Protein AF-A0A2M7G125-F1 (afdb_monomer_lite)

Secondary structure (DSSP, 8-state):
---HHHHHHHHHHHHHHHTPPP--HHHHHHHHHHTTTS-HHHHHHHHHHHHHHHHHH-SS---HHHHHHHHHHHHHHHHHHHHHHHHHHHHH-SSSSSSPPPS-HHHHHHHHHTTHHHHHHH--TTTHHHHHHHHHHHHHHHHHHHHHHHHHHHHTS-----TT--S-----PPTT----HHHHTTS---PPPPTT--HHHHHHHHHHSS----HHHHHHTT--

Organism: NCBI:txid2014261

Radius of gyration: 26.13 Å; chains: 1; bounding box: 59×39×73 Å

Structure (mmCIF, N/CA/C/O backbone):
data_AF-A0A2M7G125-F1
#
_entry.id   AF-A0A2M7G125-F1
#
loop_
_atom_site.group_PDB
_atom_site.id
_atom_site.type_symbol
_atom_site.label_atom_id
_atom_site.label_alt_id
_atom_site.label_comp_id
_atom_site.label_asym_id
_atom_site.label_entity_id
_atom_site.label_seq_id
_atom_site.pdbx_PDB_ins_code
_atom_site.Cartn_x
_atom_site.Cartn_y
_atom_site.Cartn_z
_atom_site.occupancy
_atom_site.B_iso_or_equiv
_atom_site.auth_seq_id
_atom_site.auth_comp_id
_atom_site.auth_asym_id
_atom_site.auth_atom_id
_atom_site.pdbx_PDB_model_num
ATOM 1 N N . MET A 1 1 ? 0.393 10.145 -8.482 1.00 80.75 1 MET A N 1
ATOM 2 C CA . MET A 1 1 ? 0.973 9.472 -9.656 1.00 80.75 1 MET A CA 1
ATOM 3 C C . MET A 1 1 ? 2.389 9.963 -9.787 1.00 80.75 1 MET A C 1
ATOM 5 O O . MET A 1 1 ? 2.584 11.166 -9.654 1.00 80.75 1 MET A O 1
ATOM 9 N N . ALA A 1 2 ? 3.331 9.055 -10.003 1.00 85.88 2 ALA A N 1
ATOM 10 C CA . ALA A 1 2 ? 4.719 9.408 -10.160 1.00 85.88 2 ALA A CA 1
ATOM 11 C C . ALA A 1 2 ? 4.911 10.103 -11.510 1.00 85.88 2 ALA A C 1
ATOM 13 O O . ALA A 1 2 ? 4.448 9.618 -12.544 1.00 85.88 2 ALA A O 1
ATOM 14 N N . SER A 1 3 ? 5.550 11.264 -11.503 1.00 91.75 3 SER A N 1
ATOM 15 C CA . SER A 1 3 ? 5.895 11.967 -12.730 1.00 91.75 3 SER A CA 1
ATOM 16 C C . SER A 1 3 ? 6.995 11.217 -13.484 1.00 91.75 3 SER A C 1
ATOM 18 O O . SER A 1 3 ? 7.847 10.552 -12.885 1.00 91.75 3 SER A O 1
ATOM 20 N N . ILE A 1 4 ? 7.015 11.368 -14.813 1.00 91.25 4 ILE A N 1
ATOM 21 C CA . ILE A 1 4 ? 8.111 10.852 -15.650 1.00 91.25 4 ILE A CA 1
ATOM 22 C C . ILE A 1 4 ? 9.451 11.386 -15.131 1.00 91.25 4 ILE A C 1
ATOM 24 O O . ILE A 1 4 ? 10.412 10.634 -15.043 1.00 91.25 4 ILE A O 1
ATOM 28 N N . GLU A 1 5 ? 9.499 12.649 -14.698 1.00 93.62 5 GLU A N 1
ATOM 29 C CA . GLU A 1 5 ? 10.692 13.251 -14.102 1.00 93.62 5 GLU A CA 1
ATOM 30 C C . GLU A 1 5 ? 11.168 12.496 -12.849 1.00 93.62 5 GLU A C 1
ATOM 32 O O . GLU A 1 5 ? 12.359 12.203 -12.721 1.00 93.62 5 GLU A O 1
ATOM 37 N N . THR A 1 6 ? 10.262 12.137 -11.934 1.00 93.12 6 THR A N 1
ATOM 38 C CA . THR A 1 6 ? 10.607 11.352 -10.739 1.00 93.12 6 THR A CA 1
ATOM 39 C C . THR A 1 6 ? 11.114 9.963 -11.102 1.00 93.12 6 THR A C 1
ATOM 41 O O . THR A 1 6 ? 12.103 9.506 -10.526 1.00 93.12 6 THR A O 1
ATOM 44 N N . ILE A 1 7 ? 10.470 9.294 -12.060 1.00 93.75 7 ILE A N 1
ATOM 45 C CA . ILE A 1 7 ? 10.864 7.952 -12.504 1.00 93.75 7 ILE A CA 1
ATOM 46 C C . ILE A 1 7 ? 12.237 7.997 -13.183 1.00 93.75 7 ILE A C 1
ATOM 48 O O . ILE A 1 7 ? 13.089 7.167 -12.870 1.00 93.75 7 ILE A O 1
ATOM 52 N N . THR A 1 8 ? 12.499 8.997 -14.030 1.00 95.00 8 THR A N 1
ATOM 53 C CA . THR A 1 8 ? 13.817 9.220 -14.639 1.00 95.00 8 THR A CA 1
ATOM 54 C C . THR A 1 8 ? 14.884 9.411 -13.565 1.00 95.00 8 THR A C 1
ATOM 56 O O . THR A 1 8 ? 15.863 8.668 -13.543 1.00 95.00 8 THR A O 1
ATOM 59 N N . LYS A 1 9 ? 14.664 10.316 -12.600 1.00 94.94 9 LYS A N 1
ATOM 60 C CA . LYS A 1 9 ? 15.608 10.552 -11.489 1.00 94.94 9 LYS A CA 1
ATOM 61 C C . LYS A 1 9 ? 15.854 9.299 -10.650 1.00 94.94 9 LYS A C 1
ATOM 63 O O . LYS A 1 9 ? 16.970 9.068 -10.185 1.00 94.94 9 LYS A O 1
ATOM 68 N N . MET A 1 10 ? 14.824 8.489 -10.413 1.00 95.50 10 MET A N 1
ATOM 69 C CA . MET A 1 10 ? 14.974 7.204 -9.733 1.00 95.50 10 MET A CA 1
ATOM 70 C C . MET A 1 10 ? 15.853 6.250 -10.546 1.00 95.50 10 MET A C 1
ATOM 72 O O . MET A 1 10 ? 16.779 5.667 -9.986 1.00 95.50 10 MET A O 1
ATOM 76 N N . LEU A 1 11 ? 15.585 6.090 -11.844 1.00 94.38 11 LEU A N 1
ATOM 77 C CA . LEU A 1 11 ? 16.354 5.199 -12.713 1.00 94.38 11 LEU A CA 1
ATOM 78 C C . LEU A 1 11 ? 17.813 5.640 -12.838 1.00 94.38 11 LEU A C 1
ATOM 80 O O . LEU A 1 11 ? 18.698 4.790 -12.818 1.00 94.38 11 LEU A O 1
ATOM 84 N N . GLU A 1 12 ? 18.084 6.944 -12.877 1.00 93.94 12 GLU A N 1
ATOM 85 C CA . GLU A 1 12 ? 19.446 7.493 -12.836 1.00 93.94 12 GLU A CA 1
ATOM 86 C C . GLU A 1 12 ? 20.157 7.095 -11.542 1.00 93.94 12 GLU A C 1
ATOM 88 O O . GLU A 1 12 ? 21.278 6.581 -11.562 1.00 93.94 12 GLU A O 1
ATOM 93 N N . ARG A 1 13 ? 19.476 7.246 -10.400 1.00 92.38 13 ARG A N 1
ATOM 94 C CA . ARG A 1 13 ? 20.017 6.837 -9.099 1.00 92.38 13 ARG A CA 1
ATOM 95 C C . ARG A 1 13 ? 20.247 5.332 -9.016 1.00 92.38 13 ARG A C 1
ATOM 97 O O . ARG A 1 13 ? 21.263 4.913 -8.472 1.00 92.38 13 ARG A O 1
ATOM 104 N N . PHE A 1 14 ? 19.341 4.518 -9.554 1.00 92.50 14 PHE A N 1
ATOM 105 C CA . PHE A 1 14 ? 19.503 3.064 -9.609 1.00 92.50 14 PHE A CA 1
ATOM 106 C C . PHE A 1 14 ? 20.623 2.641 -10.557 1.00 92.50 14 PHE A C 1
ATOM 108 O O . PHE A 1 14 ? 21.363 1.712 -10.237 1.00 92.50 14 PHE A O 1
ATOM 115 N N . SER A 1 15 ? 20.791 3.338 -11.681 1.00 90.94 15 SER A N 1
ATOM 116 C CA . SER A 1 15 ? 21.897 3.118 -12.609 1.00 90.94 15 SER A CA 1
ATOM 117 C C . SER A 1 15 ? 23.242 3.299 -11.921 1.00 90.94 15 SER A C 1
ATOM 119 O O . SER A 1 15 ? 24.064 2.381 -11.944 1.00 90.94 15 SER A O 1
ATOM 121 N N . ILE A 1 16 ? 23.401 4.400 -11.183 1.00 89.44 16 ILE A N 1
ATOM 122 C CA . ILE A 1 16 ? 24.606 4.681 -10.398 1.00 89.44 16 ILE A CA 1
ATOM 123 C C . ILE A 1 16 ? 24.776 3.670 -9.252 1.00 89.44 16 ILE A C 1
ATOM 125 O O . ILE A 1 16 ? 25.849 3.093 -9.093 1.00 89.44 16 ILE A O 1
ATOM 129 N N . ALA A 1 17 ? 23.732 3.437 -8.451 1.00 87.62 17 ALA A N 1
ATOM 130 C CA . ALA A 1 17 ? 23.831 2.633 -7.229 1.00 87.62 17 ALA A CA 1
ATOM 131 C C . ALA A 1 17 ? 23.990 1.125 -7.487 1.00 87.62 17 ALA A C 1
ATOM 133 O O . ALA A 1 17 ? 24.619 0.429 -6.691 1.00 87.62 17 ALA A O 1
ATOM 134 N N . PHE A 1 18 ? 23.424 0.608 -8.580 1.00 87.50 18 PHE A N 1
ATOM 135 C CA . PHE A 1 18 ? 23.347 -0.833 -8.858 1.00 87.50 18 PHE A CA 1
ATOM 136 C C . PHE A 1 18 ? 24.016 -1.243 -10.171 1.00 87.50 18 PHE A C 1
ATOM 138 O O . PHE A 1 18 ? 23.816 -2.372 -10.635 1.00 87.50 18 PHE A O 1
ATOM 145 N N . ASN A 1 19 ? 24.792 -0.339 -10.777 1.00 86.62 19 ASN A N 1
ATOM 146 C CA . ASN A 1 19 ? 25.471 -0.553 -12.054 1.00 86.62 19 ASN A CA 1
ATOM 147 C C . ASN A 1 19 ? 24.496 -1.105 -13.119 1.00 86.62 19 ASN A C 1
ATOM 149 O O . ASN A 1 19 ? 24.695 -2.179 -13.712 1.00 86.62 19 ASN A O 1
ATOM 153 N N . MET A 1 20 ? 23.340 -0.443 -13.259 1.00 84.44 20 MET A N 1
ATOM 154 C CA . MET A 1 20 ? 22.347 -0.804 -14.275 1.00 84.44 20 MET A CA 1
ATOM 155 C C . MET A 1 20 ? 22.801 -0.309 -15.654 1.00 84.44 20 MET A C 1
ATOM 157 O O . MET A 1 20 ? 23.567 0.646 -15.732 1.00 84.44 20 MET A O 1
ATOM 161 N N . PRO A 1 21 ? 22.378 -0.975 -16.746 1.00 81.88 21 PRO A N 1
ATOM 162 C CA . PRO A 1 21 ? 22.624 -0.453 -18.086 1.00 81.88 21 PRO A CA 1
ATOM 163 C C . PRO A 1 21 ? 22.028 0.950 -18.258 1.00 81.88 21 PRO A C 1
ATOM 165 O O . PRO A 1 21 ? 21.166 1.372 -17.484 1.00 81.88 21 PRO A O 1
ATOM 168 N N . GLU A 1 22 ? 22.491 1.643 -19.297 1.00 84.88 22 GLU A N 1
ATOM 169 C CA . GLU A 1 22 ? 21.974 2.951 -19.692 1.00 84.88 22 GLU A CA 1
ATOM 170 C C . GLU A 1 22 ? 20.444 2.935 -19.809 1.00 84.88 22 GLU A C 1
ATOM 172 O O . GLU A 1 22 ? 19.837 1.945 -20.235 1.00 84.88 22 GLU A O 1
ATOM 177 N N . ILE A 1 23 ? 19.820 4.030 -19.376 1.00 88.88 23 ILE A N 1
ATOM 178 C CA . ILE A 1 23 ? 18.366 4.156 -19.341 1.00 88.88 23 ILE A CA 1
ATOM 179 C C . ILE A 1 23 ? 17.880 4.304 -20.778 1.00 88.88 23 ILE A C 1
ATOM 181 O O . ILE A 1 23 ? 18.028 5.355 -21.394 1.00 88.88 23 ILE A O 1
ATOM 185 N N . THR A 1 24 ? 17.297 3.237 -21.313 1.00 91.38 24 THR A N 1
ATOM 186 C CA . THR A 1 24 ? 16.635 3.280 -22.615 1.00 91.38 24 THR A CA 1
ATOM 187 C C . THR A 1 24 ? 15.234 3.868 -22.478 1.00 91.38 24 THR A C 1
ATOM 189 O O . THR A 1 24 ? 14.593 3.745 -21.431 1.00 91.38 24 THR A O 1
ATOM 192 N N . GLU A 1 25 ? 14.721 4.453 -23.560 1.00 90.12 25 GLU A N 1
ATOM 193 C CA . GLU A 1 25 ? 13.338 4.943 -23.629 1.00 90.12 25 GLU A CA 1
ATOM 194 C C . GLU A 1 25 ? 12.333 3.832 -23.279 1.00 90.12 25 GLU A C 1
ATOM 196 O O . GLU A 1 25 ? 11.477 4.016 -22.420 1.00 90.12 25 GLU A O 1
ATOM 201 N N . ALA A 1 26 ? 12.536 2.624 -23.814 1.00 89.19 26 ALA A N 1
ATOM 202 C CA . ALA A 1 26 ? 11.708 1.459 -23.502 1.00 89.19 26 ALA A CA 1
ATOM 203 C C . ALA A 1 26 ? 11.732 1.075 -22.009 1.00 89.19 26 ALA A C 1
ATOM 205 O O . ALA A 1 26 ? 10.717 0.642 -21.456 1.00 89.19 26 ALA A O 1
ATOM 206 N N . ALA A 1 27 ? 12.878 1.222 -21.331 1.00 88.19 27 ALA A N 1
ATOM 207 C CA . ALA A 1 27 ? 12.956 0.994 -19.892 1.00 88.19 27 ALA A CA 1
ATOM 208 C C . ALA A 1 27 ? 12.164 2.066 -19.135 1.00 88.19 27 ALA A C 1
ATOM 210 O O . ALA A 1 27 ? 11.360 1.723 -18.272 1.00 88.19 27 ALA A O 1
ATOM 211 N N . LEU A 1 28 ? 12.335 3.341 -19.486 1.00 92.44 28 LEU A N 1
ATOM 212 C CA . LEU A 1 28 ? 11.596 4.438 -18.866 1.00 92.44 28 LEU A CA 1
ATOM 213 C C . LEU A 1 28 ? 10.078 4.257 -19.018 1.00 92.44 28 LEU A C 1
ATOM 215 O O . LEU A 1 28 ? 9.361 4.344 -18.024 1.00 92.44 28 LEU A O 1
ATOM 219 N N . GLU A 1 29 ? 9.599 3.926 -20.219 1.00 90.81 29 GLU A N 1
ATOM 220 C CA . GLU A 1 29 ? 8.184 3.639 -20.483 1.00 90.81 29 GLU A CA 1
ATOM 221 C C . GLU A 1 29 ? 7.670 2.457 -19.657 1.00 90.81 29 GLU A C 1
ATOM 223 O O . GLU A 1 29 ? 6.606 2.542 -19.045 1.00 90.81 29 GLU A O 1
ATOM 228 N N . THR A 1 30 ? 8.446 1.371 -19.577 1.00 92.19 30 THR A N 1
ATOM 229 C CA . THR A 1 30 ? 8.076 0.188 -18.787 1.00 92.19 30 THR A CA 1
ATOM 230 C C . THR A 1 30 ? 7.929 0.534 -17.307 1.00 92.19 30 THR A C 1
ATOM 232 O O . THR A 1 30 ? 6.969 0.112 -16.664 1.00 92.19 30 THR A O 1
ATOM 235 N N . TRP A 1 31 ? 8.865 1.306 -16.750 1.00 94.12 31 TRP A N 1
ATOM 236 C CA . TRP A 1 31 ? 8.810 1.734 -15.352 1.00 94.12 31 TRP A CA 1
ATOM 237 C C . TRP A 1 31 ? 7.691 2.746 -15.103 1.00 94.12 31 TRP A C 1
ATOM 239 O O . TRP A 1 31 ? 7.028 2.660 -14.073 1.00 94.12 31 TRP A O 1
ATOM 249 N N . ALA A 1 32 ? 7.439 3.658 -16.043 1.00 92.12 32 ALA A N 1
ATOM 250 C CA . ALA A 1 32 ? 6.347 4.617 -15.942 1.00 92.12 32 ALA A CA 1
ATOM 251 C C . ALA A 1 32 ? 4.977 3.940 -15.975 1.00 92.12 32 ALA A C 1
ATOM 253 O O . ALA A 1 32 ? 4.136 4.240 -15.134 1.00 92.12 32 ALA A O 1
ATOM 254 N N . LEU A 1 33 ? 4.782 2.974 -16.874 1.00 90.12 33 LEU A N 1
ATOM 255 C CA . LEU A 1 33 ? 3.564 2.172 -16.924 1.00 90.12 33 LEU A CA 1
ATOM 256 C C . LEU A 1 33 ? 3.405 1.329 -15.653 1.00 90.12 33 LEU A C 1
ATOM 258 O O . LEU A 1 33 ? 2.319 1.224 -15.096 1.00 90.12 33 LEU A O 1
ATOM 262 N N . ALA A 1 34 ? 4.496 0.730 -15.173 1.00 90.56 34 ALA A N 1
ATOM 263 C CA . ALA A 1 34 ? 4.457 -0.151 -14.016 1.00 90.56 34 ALA A CA 1
ATOM 264 C C . ALA A 1 34 ? 4.282 0.577 -12.676 1.00 90.56 34 ALA A C 1
ATOM 266 O O . ALA A 1 34 ? 4.039 -0.113 -11.688 1.00 90.56 34 ALA A O 1
ATOM 267 N N . LEU A 1 35 ? 4.412 1.905 -12.611 1.00 93.12 35 LEU A N 1
ATOM 268 C CA . LEU A 1 35 ? 4.303 2.710 -11.383 1.00 93.12 35 LEU A CA 1
ATOM 269 C C . LEU A 1 35 ? 3.296 3.871 -11.521 1.00 93.12 35 LEU A C 1
ATOM 271 O O . LEU A 1 35 ? 3.331 4.817 -10.732 1.00 93.12 35 LEU A O 1
ATOM 275 N N . ASP A 1 36 ? 2.412 3.817 -12.518 1.00 89.88 36 ASP A N 1
ATOM 276 C CA . ASP A 1 36 ? 1.457 4.881 -12.869 1.00 89.88 36 ASP A CA 1
ATOM 277 C C . ASP A 1 36 ? 0.450 5.227 -11.745 1.00 89.88 36 ASP A C 1
ATOM 279 O O . ASP A 1 36 ? -0.110 6.327 -11.664 1.00 89.88 36 ASP A O 1
ATOM 283 N N . ASP A 1 37 ? 0.230 4.291 -10.834 1.00 83.56 37 ASP A N 1
ATOM 284 C CA . ASP A 1 37 ? -0.662 4.377 -9.685 1.00 83.56 37 ASP A CA 1
ATOM 285 C C . ASP A 1 37 ? 0.062 4.764 -8.388 1.00 83.56 37 ASP A C 1
ATOM 287 O O . ASP A 1 37 ? -0.584 5.102 -7.393 1.00 83.56 37 ASP A O 1
ATOM 291 N N . ILE A 1 38 ? 1.395 4.781 -8.387 1.00 86.38 38 ILE A N 1
ATOM 292 C CA . ILE A 1 38 ? 2.205 5.098 -7.207 1.00 86.38 38 ILE A CA 1
ATOM 293 C C . ILE A 1 38 ? 2.423 6.614 -7.118 1.00 86.38 38 ILE A C 1
ATOM 295 O O . ILE A 1 38 ? 2.419 7.316 -8.126 1.00 86.38 38 ILE A O 1
ATOM 299 N N . SER A 1 39 ? 2.539 7.179 -5.912 1.00 86.31 39 SER A N 1
ATOM 300 C CA . SER A 1 39 ? 2.836 8.609 -5.733 1.00 86.31 39 SER A CA 1
ATOM 301 C C . SER A 1 39 ? 4.331 8.910 -5.888 1.00 86.31 39 SER A C 1
ATOM 303 O O . SER A 1 39 ? 5.170 8.033 -5.674 1.00 86.31 39 SER A O 1
ATOM 305 N N . ASP A 1 40 ? 4.670 10.156 -6.234 1.00 87.12 40 ASP A N 1
ATOM 306 C CA . ASP A 1 40 ? 6.064 10.604 -6.337 1.00 87.12 40 ASP A CA 1
ATOM 307 C C . ASP A 1 40 ? 6.823 10.386 -5.022 1.00 87.12 40 ASP A C 1
ATOM 309 O O . ASP A 1 40 ? 7.949 9.890 -5.014 1.00 87.12 40 ASP A O 1
ATOM 313 N N . GLU A 1 41 ? 6.180 10.697 -3.898 1.00 83.25 41 GLU A N 1
ATOM 314 C CA . GLU A 1 41 ? 6.746 10.565 -2.556 1.00 83.25 41 GLU A CA 1
ATOM 315 C C . GLU A 1 41 ? 7.064 9.104 -2.233 1.00 83.25 41 GLU A C 1
ATOM 317 O O . GLU A 1 41 ? 8.128 8.805 -1.693 1.00 83.25 41 GLU A O 1
ATOM 322 N N . MET A 1 42 ? 6.171 8.180 -2.604 1.00 86.88 42 MET A N 1
ATOM 323 C CA . MET A 1 42 ? 6.370 6.749 -2.385 1.00 86.88 42 MET A CA 1
ATOM 324 C C . MET A 1 42 ? 7.509 6.205 -3.251 1.00 86.88 42 MET A C 1
ATOM 326 O O . MET A 1 42 ? 8.362 5.473 -2.749 1.00 86.88 42 MET A O 1
ATOM 330 N N . VAL A 1 43 ? 7.574 6.598 -4.528 1.00 90.25 43 VAL A N 1
ATOM 331 C CA . VAL A 1 43 ? 8.687 6.219 -5.412 1.00 90.25 43 VAL A CA 1
ATOM 332 C C . VAL A 1 43 ? 10.013 6.741 -4.856 1.00 90.25 43 VAL A C 1
ATOM 334 O O . VAL A 1 43 ? 10.986 5.990 -4.774 1.00 90.25 43 VAL A O 1
ATOM 337 N N . GLN A 1 44 ? 10.063 7.996 -4.404 1.00 87.56 44 GLN A N 1
ATOM 338 C CA . GLN A 1 44 ? 11.262 8.573 -3.793 1.00 87.56 44 GLN A CA 1
ATOM 339 C C . GLN A 1 44 ? 11.656 7.854 -2.495 1.00 87.56 44 GLN A C 1
ATOM 341 O O . GLN A 1 44 ? 12.834 7.538 -2.310 1.00 87.56 44 GLN A O 1
ATOM 346 N N . ALA A 1 45 ? 10.693 7.552 -1.620 1.00 83.44 45 ALA A N 1
ATOM 347 C CA . ALA A 1 45 ? 10.930 6.821 -0.378 1.00 83.44 45 ALA A CA 1
ATOM 348 C C . ALA A 1 45 ? 11.480 5.410 -0.645 1.00 83.44 45 ALA A C 1
ATOM 350 O O . ALA A 1 45 ? 12.506 5.036 -0.072 1.00 83.44 45 ALA A O 1
ATOM 351 N N . ALA A 1 46 ? 10.863 4.669 -1.571 1.00 88.50 46 ALA A N 1
ATOM 352 C CA . ALA A 1 46 ? 11.321 3.347 -1.993 1.00 88.50 46 ALA A CA 1
ATOM 353 C C . ALA A 1 46 ? 12.735 3.406 -2.593 1.00 88.50 46 ALA A C 1
ATOM 355 O O . ALA A 1 46 ? 13.598 2.602 -2.247 1.00 88.50 46 ALA A O 1
ATOM 356 N N . THR A 1 47 ? 13.006 4.413 -3.429 1.00 90.88 47 THR A N 1
ATOM 357 C CA . THR A 1 47 ? 14.329 4.641 -4.033 1.00 90.88 47 THR A CA 1
ATOM 358 C C . THR A 1 47 ? 15.404 4.814 -2.962 1.00 90.88 47 THR A C 1
ATOM 360 O O . THR A 1 47 ? 16.445 4.158 -3.008 1.00 90.88 47 THR A O 1
ATOM 363 N N . VAL A 1 48 ? 15.156 5.682 -1.974 1.00 87.75 48 VAL A N 1
ATOM 364 C CA . VAL A 1 48 ? 16.093 5.931 -0.868 1.00 87.75 48 VAL A CA 1
ATOM 365 C C . VAL A 1 48 ? 16.281 4.682 -0.012 1.00 87.75 48 VAL A C 1
ATOM 367 O O . VAL A 1 48 ? 17.407 4.401 0.402 1.00 87.75 48 VAL A O 1
ATOM 370 N N . HIS A 1 49 ? 15.203 3.940 0.256 1.00 87.12 49 HIS A N 1
ATOM 371 C CA . HIS A 1 49 ? 15.270 2.690 1.003 1.00 87.12 49 HIS A CA 1
ATOM 372 C C . HIS A 1 49 ? 16.169 1.679 0.284 1.00 87.12 49 HIS A C 1
ATOM 374 O O . HIS A 1 49 ? 17.169 1.245 0.853 1.00 87.12 49 HIS A O 1
ATOM 380 N N . PHE A 1 50 ? 15.895 1.390 -0.990 1.00 90.06 50 PHE A N 1
ATOM 381 C CA . PHE A 1 50 ? 16.653 0.401 -1.749 1.00 90.06 50 PHE A CA 1
ATOM 382 C C . PHE A 1 50 ? 18.123 0.778 -1.911 1.00 90.06 50 PHE A C 1
ATOM 384 O O . PHE A 1 50 ? 18.985 -0.057 -1.667 1.00 90.06 50 PHE A O 1
ATOM 391 N N . ILE A 1 51 ? 18.469 2.033 -2.200 1.00 88.19 51 ILE A N 1
ATOM 392 C CA . ILE A 1 51 ? 19.890 2.427 -2.284 1.00 88.19 51 ILE A CA 1
ATOM 393 C C . ILE A 1 51 ? 20.655 2.105 -0.985 1.00 88.19 51 ILE A C 1
ATOM 395 O O . ILE A 1 51 ? 21.839 1.781 -1.035 1.00 88.19 51 ILE A O 1
ATOM 399 N N . LYS A 1 52 ? 19.986 2.142 0.175 1.00 84.69 52 LYS A N 1
ATOM 400 C CA . LYS A 1 52 ? 20.597 1.847 1.479 1.00 84.69 52 LYS A CA 1
ATOM 401 C C . LYS A 1 52 ? 20.621 0.358 1.833 1.00 84.69 52 LYS A C 1
ATOM 403 O O . LYS A 1 52 ? 21.555 -0.074 2.501 1.00 84.69 52 LYS A O 1
ATOM 408 N N . THR A 1 53 ? 19.597 -0.407 1.455 1.00 83.56 53 THR A N 1
ATOM 409 C CA . THR A 1 53 ? 19.359 -1.763 1.993 1.00 83.56 53 THR A CA 1
ATOM 410 C C . THR A 1 53 ? 19.500 -2.883 0.966 1.00 83.56 53 THR A C 1
ATOM 412 O O . THR A 1 53 ? 19.628 -4.046 1.339 1.00 83.56 53 THR A O 1
ATOM 415 N N . TRP A 1 54 ? 19.508 -2.563 -0.328 1.00 83.12 54 TRP A N 1
ATOM 416 C CA . TRP A 1 54 ? 19.342 -3.555 -1.391 1.00 83.12 54 TRP A CA 1
ATOM 417 C C . TRP A 1 54 ? 20.530 -4.509 -1.530 1.00 83.12 54 TRP A C 1
ATOM 419 O O . TRP A 1 54 ? 20.344 -5.719 -1.646 1.00 83.12 54 TRP A O 1
ATOM 429 N N . GLY A 1 55 ? 21.755 -3.977 -1.455 1.00 66.12 55 GLY A N 1
ATOM 430 C CA . GLY A 1 55 ? 22.981 -4.758 -1.649 1.00 66.12 55 GLY A CA 1
ATOM 431 C C . GLY A 1 55 ? 23.237 -5.824 -0.579 1.00 66.12 55 GLY A C 1
ATOM 432 O O . GLY A 1 55 ? 23.938 -6.792 -0.856 1.00 66.12 55 GLY A O 1
ATOM 433 N N . SER A 1 56 ? 22.669 -5.686 0.625 1.00 61.66 56 SER A N 1
ATOM 434 C CA . SER A 1 56 ? 22.832 -6.680 1.696 1.00 61.66 56 SER A CA 1
ATOM 435 C C . SER A 1 56 ? 21.766 -7.776 1.676 1.00 61.66 56 SER A C 1
ATOM 437 O O . SER A 1 56 ? 21.995 -8.843 2.240 1.00 61.66 56 SER A O 1
ATOM 439 N N . GLN A 1 57 ? 20.620 -7.538 1.031 1.00 59.88 57 GLN A N 1
ATOM 440 C CA . GLN A 1 57 ? 19.459 -8.430 1.099 1.00 59.88 57 GLN A CA 1
ATOM 441 C C . GLN A 1 57 ? 19.186 -9.181 -0.208 1.00 59.88 57 GLN A C 1
ATOM 443 O O . GLN A 1 57 ? 18.645 -10.286 -0.172 1.00 59.88 57 GLN A O 1
ATOM 448 N N . PHE A 1 58 ? 19.575 -8.629 -1.362 1.00 65.38 58 PHE A N 1
ATOM 449 C CA . PHE A 1 58 ? 19.173 -9.173 -2.658 1.00 65.38 58 PHE A CA 1
ATOM 450 C C . PHE A 1 58 ? 20.335 -9.216 -3.654 1.00 65.38 58 PHE A C 1
ATOM 452 O O . PHE A 1 58 ? 20.877 -8.192 -4.056 1.00 65.38 58 PHE A O 1
ATOM 459 N N . ASN A 1 59 ? 20.670 -10.412 -4.148 1.00 76.25 59 ASN A N 1
ATOM 460 C CA . ASN A 1 59 ? 21.674 -10.597 -5.206 1.00 76.25 59 ASN A CA 1
ATOM 461 C C . ASN A 1 59 ? 21.078 -10.384 -6.616 1.00 76.25 59 ASN A C 1
ATOM 463 O O . ASN A 1 59 ? 21.235 -11.211 -7.515 1.00 76.25 59 ASN A O 1
ATOM 467 N N . ARG A 1 60 ? 20.294 -9.315 -6.800 1.00 85.25 60 ARG A N 1
ATOM 468 C CA . ARG A 1 60 ? 19.666 -8.952 -8.083 1.00 85.25 60 ARG A CA 1
ATOM 469 C C . ARG A 1 60 ? 19.457 -7.447 -8.184 1.00 85.25 60 ARG A C 1
ATOM 471 O O . ARG A 1 60 ? 19.432 -6.759 -7.175 1.00 85.25 60 ARG A O 1
ATOM 478 N N . LYS A 1 61 ? 19.238 -6.936 -9.396 1.00 87.44 61 LYS A N 1
ATOM 479 C CA . LYS A 1 61 ? 18.881 -5.525 -9.629 1.00 87.44 61 LYS A CA 1
ATOM 480 C C . LYS A 1 61 ? 17.420 -5.239 -9.227 1.00 87.44 61 LYS A C 1
ATOM 482 O O . LYS A 1 61 ? 16.593 -6.156 -9.356 1.00 87.44 61 LYS A O 1
ATOM 487 N N . PRO A 1 62 ? 17.099 -4.011 -8.774 1.00 89.88 62 PRO A N 1
ATOM 488 C CA . PRO A 1 62 ? 15.721 -3.606 -8.517 1.00 89.88 62 PRO A CA 1
ATOM 489 C C . PRO A 1 62 ? 14.861 -3.658 -9.781 1.00 89.88 62 PRO A C 1
ATOM 491 O O . PRO A 1 62 ? 15.336 -3.449 -10.899 1.00 89.88 62 PRO A O 1
ATOM 494 N N . ARG A 1 63 ? 13.579 -3.943 -9.589 1.00 92.00 63 ARG A N 1
ATOM 495 C CA . ARG A 1 63 ? 12.526 -4.055 -10.600 1.00 92.00 63 ARG A CA 1
ATOM 496 C C . ARG A 1 63 ? 11.315 -3.231 -10.148 1.00 92.00 63 ARG A C 1
ATOM 498 O O . ARG A 1 63 ? 11.153 -3.021 -8.947 1.00 92.00 63 ARG A O 1
ATOM 505 N N . PRO A 1 64 ? 10.403 -2.842 -11.057 1.00 90.75 64 PRO A N 1
ATOM 506 C CA . PRO A 1 64 ? 9.196 -2.105 -10.672 1.00 90.75 64 PRO A CA 1
ATOM 507 C C . PRO A 1 64 ? 8.361 -2.821 -9.598 1.00 90.75 64 PRO A C 1
ATOM 509 O O . PRO A 1 64 ? 7.828 -2.187 -8.691 1.00 90.75 64 PRO A O 1
ATOM 512 N N . GLY A 1 65 ? 8.301 -4.157 -9.664 1.00 89.19 65 GLY A N 1
ATOM 513 C CA . GLY A 1 65 ? 7.602 -4.982 -8.675 1.00 89.19 65 GLY A CA 1
ATOM 514 C C . GLY A 1 65 ? 8.126 -4.817 -7.246 1.00 89.19 65 GLY A C 1
ATOM 515 O O . GLY A 1 65 ? 7.349 -4.938 -6.309 1.00 89.19 65 GLY A O 1
ATOM 516 N N . ASP A 1 66 ? 9.396 -4.452 -7.072 1.00 90.94 66 ASP A N 1
ATOM 517 C CA . ASP A 1 66 ? 9.988 -4.259 -5.746 1.00 90.94 66 ASP A CA 1
ATOM 518 C C . ASP A 1 66 ? 9.463 -2.983 -5.091 1.00 90.94 66 ASP A C 1
ATOM 520 O O . ASP A 1 66 ? 9.167 -2.970 -3.903 1.00 90.94 66 ASP A O 1
ATOM 524 N N . ILE A 1 67 ? 9.264 -1.912 -5.867 1.00 90.31 67 ILE A N 1
ATOM 525 C CA . ILE A 1 67 ? 8.644 -0.680 -5.355 1.00 90.31 67 ILE A CA 1
ATOM 526 C C . ILE A 1 67 ? 7.194 -0.944 -4.943 1.00 90.31 67 ILE A C 1
ATOM 528 O O . ILE A 1 67 ? 6.743 -0.427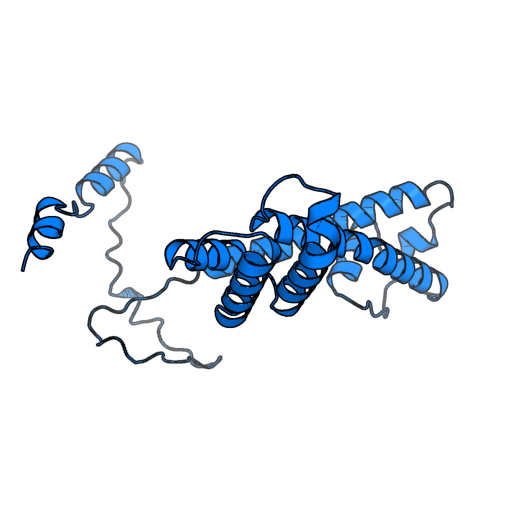 -3.922 1.00 90.31 67 ILE A O 1
ATOM 532 N N . ARG A 1 68 ? 6.477 -1.792 -5.689 1.00 87.69 68 ARG A N 1
ATOM 533 C CA . ARG A 1 68 ? 5.127 -2.235 -5.307 1.00 87.69 68 ARG A CA 1
ATOM 534 C C . ARG A 1 68 ? 5.143 -3.065 -4.031 1.00 87.69 68 ARG A C 1
ATOM 536 O O . ARG A 1 68 ? 4.301 -2.861 -3.161 1.00 87.69 68 ARG A O 1
ATOM 543 N N . GLU A 1 69 ? 6.115 -3.958 -3.888 1.00 86.94 69 GLU A N 1
ATOM 544 C CA . GLU A 1 69 ? 6.295 -4.724 -2.660 1.00 86.94 69 GLU A CA 1
ATOM 545 C C . GLU A 1 69 ? 6.591 -3.790 -1.478 1.00 86.94 69 GLU A C 1
ATOM 547 O O . GLU A 1 69 ? 5.918 -3.877 -0.453 1.00 86.94 69 GLU A O 1
ATOM 552 N N . PHE A 1 70 ? 7.482 -2.811 -1.645 1.00 86.00 70 PHE A N 1
ATOM 553 C CA . PHE A 1 70 ? 7.758 -1.789 -0.636 1.00 86.00 70 PHE A CA 1
ATOM 554 C C . PHE A 1 70 ? 6.509 -0.981 -0.270 1.00 86.00 70 PHE A C 1
ATOM 556 O O . PHE A 1 70 ? 6.244 -0.776 0.909 1.00 86.00 70 PHE A O 1
ATOM 563 N N . GLN A 1 71 ? 5.693 -0.570 -1.244 1.00 84.38 71 GLN A N 1
ATOM 564 C CA . GLN A 1 71 ? 4.413 0.098 -0.988 1.00 84.38 71 GLN A CA 1
ATOM 565 C C . GLN A 1 71 ? 3.451 -0.807 -0.198 1.00 84.38 71 GLN A C 1
ATOM 567 O O . GLN A 1 71 ? 2.776 -0.350 0.730 1.00 84.38 71 GLN A O 1
ATOM 572 N N . SER A 1 72 ? 3.394 -2.097 -0.536 1.00 77.75 72 SER A N 1
ATOM 573 C CA . SER A 1 72 ? 2.574 -3.077 0.181 1.00 77.75 72 SER A CA 1
ATOM 574 C C . SER A 1 72 ? 3.049 -3.254 1.629 1.00 77.75 72 SER A C 1
ATOM 576 O O . SER A 1 72 ? 2.240 -3.200 2.547 1.00 77.75 72 SER A O 1
ATOM 578 N N . GLN A 1 73 ? 4.360 -3.312 1.866 1.00 73.44 73 GLN A N 1
ATOM 579 C CA . GLN A 1 73 ? 4.945 -3.432 3.204 1.00 73.44 73 GLN A CA 1
ATOM 580 C C . GLN A 1 73 ? 4.813 -2.130 4.011 1.00 73.44 73 GLN A C 1
ATOM 582 O O . GLN A 1 73 ? 4.471 -2.152 5.190 1.00 73.44 73 GLN A O 1
ATOM 587 N N . ALA A 1 74 ? 4.993 -0.969 3.379 1.00 67.62 74 ALA A N 1
ATOM 588 C CA . ALA A 1 74 ? 4.777 0.334 4.007 1.00 67.62 74 ALA A CA 1
ATOM 589 C C . ALA A 1 74 ? 3.306 0.530 4.410 1.00 67.62 74 ALA A C 1
ATOM 591 O O . ALA A 1 74 ? 3.005 1.115 5.451 1.00 67.62 74 ALA A O 1
ATOM 592 N N . SER A 1 75 ? 2.374 -0.011 3.621 1.00 61.84 75 SER A N 1
ATOM 593 C CA . SER A 1 75 ? 0.959 -0.048 3.989 1.00 61.84 75 SER A CA 1
ATOM 594 C C . SER A 1 75 ? 0.639 -1.125 5.036 1.00 61.84 75 SER A C 1
ATOM 596 O O . SER A 1 75 ? -0.344 -0.964 5.763 1.00 61.84 75 SER A O 1
ATOM 598 N N . GLU A 1 76 ? 1.483 -2.144 5.224 1.00 52.47 76 GLU A N 1
ATOM 599 C CA . GLU A 1 76 ? 1.384 -3.063 6.364 1.00 52.47 76 GLU A CA 1
ATOM 600 C C . GLU A 1 76 ? 1.766 -2.409 7.700 1.00 52.47 76 GLU A C 1
ATOM 602 O O . GLU A 1 76 ? 1.160 -2.727 8.719 1.00 52.47 76 GLU A O 1
ATOM 607 N N . SER A 1 77 ? 2.662 -1.421 7.721 1.00 55.97 77 SER A N 1
ATOM 608 C CA . SER A 1 77 ? 2.895 -0.618 8.935 1.00 55.97 77 SER A CA 1
ATOM 609 C C . SER A 1 77 ? 1.667 0.226 9.313 1.00 55.97 77 SER A C 1
ATOM 611 O O . SER A 1 77 ? 1.348 0.383 10.486 1.00 55.97 77 SER A O 1
ATOM 613 N N . SER A 1 78 ? 0.899 0.688 8.321 1.00 71.25 78 SER A N 1
ATOM 614 C CA . SER A 1 78 ? -0.234 1.599 8.543 1.00 71.25 78 SER A CA 1
ATOM 615 C C . SER A 1 78 ? -1.510 0.960 9.115 1.00 71.25 78 SER A C 1
ATOM 617 O O . SER A 1 78 ? -2.381 1.687 9.588 1.00 71.25 78 SER A O 1
ATOM 619 N N . TRP A 1 79 ? -1.680 -0.372 9.061 1.00 81.81 79 TRP A N 1
ATOM 620 C CA . TRP A 1 79 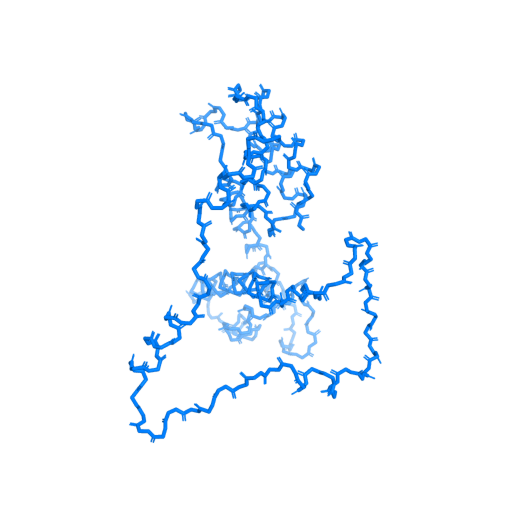? -2.889 -0.994 9.635 1.00 81.81 79 TRP A CA 1
ATOM 621 C C . TRP A 1 79 ? -2.795 -1.120 11.155 1.00 81.81 79 TRP A C 1
ATOM 623 O O . TRP A 1 79 ? -3.823 -1.115 11.825 1.00 81.81 79 TRP A O 1
ATOM 633 N N . ALA A 1 80 ? -1.578 -1.240 11.696 1.00 83.38 80 ALA A N 1
ATOM 634 C CA . ALA A 1 80 ? -1.357 -1.281 13.134 1.00 83.38 80 ALA A CA 1
ATOM 635 C C . ALA A 1 80 ? -1.714 0.070 13.767 1.00 83.38 80 ALA A C 1
ATOM 637 O O . ALA A 1 80 ? -2.454 0.089 14.748 1.00 83.38 80 ALA A O 1
ATOM 638 N N . ASP A 1 81 ? -1.282 1.170 13.148 1.00 86.69 81 ASP A N 1
ATOM 639 C CA . ASP A 1 81 ? -1.640 2.532 13.560 1.00 86.69 81 ASP A CA 1
ATOM 640 C C . ASP A 1 81 ? -3.151 2.776 13.411 1.00 86.69 81 ASP A C 1
ATOM 642 O O . ASP A 1 81 ? -3.799 3.261 14.336 1.00 86.69 81 ASP A O 1
ATOM 646 N N . ALA A 1 82 ? -3.749 2.332 12.298 1.00 88.38 82 ALA A N 1
ATOM 647 C CA . ALA A 1 82 ? -5.199 2.390 12.104 1.00 88.38 82 ALA A CA 1
ATOM 648 C C . ALA A 1 82 ? -5.978 1.581 13.158 1.00 88.38 82 ALA A C 1
ATOM 650 O O . ALA A 1 82 ? -7.050 1.989 13.596 1.00 88.38 82 ALA A O 1
ATOM 651 N N . TRP A 1 83 ? -5.454 0.429 13.584 1.00 91.06 83 TRP A N 1
ATOM 652 C CA . TRP A 1 83 ? -6.071 -0.368 14.643 1.00 91.06 83 TRP A CA 1
ATOM 653 C C . TRP A 1 83 ? -5.936 0.297 16.016 1.00 91.06 83 TRP A C 1
ATOM 655 O O . TRP A 1 83 ? -6.878 0.261 16.805 1.00 91.06 83 TRP A O 1
ATOM 665 N N . GLN A 1 84 ? -4.792 0.926 16.302 1.00 89.31 84 GLN A N 1
ATOM 666 C CA . GLN A 1 84 ? -4.617 1.715 17.524 1.00 89.31 84 GLN A CA 1
ATOM 667 C C . GLN A 1 84 ? -5.599 2.883 17.578 1.00 89.31 84 GLN A C 1
ATOM 669 O O . GLN A 1 84 ? -6.184 3.126 18.630 1.00 89.31 84 GLN A O 1
ATOM 674 N N . GLU A 1 85 ? -5.830 3.559 16.452 1.00 90.56 85 GLU A N 1
ATOM 675 C CA . GLU A 1 85 ? -6.850 4.600 16.349 1.00 90.56 85 GLU A CA 1
ATOM 676 C C . GLU A 1 85 ? -8.242 4.049 16.691 1.00 90.56 85 GLU A C 1
ATOM 678 O O . GLU A 1 85 ? -8.918 4.594 17.559 1.00 90.56 85 GLU A O 1
ATOM 683 N N . VAL A 1 86 ? -8.647 2.927 16.085 1.00 90.06 86 VAL A N 1
ATOM 684 C CA . VAL A 1 86 ? -9.940 2.277 16.365 1.00 90.06 86 VAL A CA 1
ATOM 685 C C . VAL A 1 86 ? -10.081 1.915 17.848 1.00 90.06 86 VAL A C 1
ATOM 687 O O . VAL A 1 86 ? -11.126 2.181 18.438 1.00 90.06 86 VAL A O 1
ATOM 690 N N . GLN A 1 87 ? -9.037 1.358 18.471 1.00 89.06 87 GLN A N 1
ATOM 691 C CA . GLN A 1 87 ? -9.047 1.030 19.902 1.00 89.06 87 GLN A CA 1
ATOM 692 C C . GLN A 1 87 ? -9.120 2.274 20.795 1.00 89.06 87 GLN A C 1
ATOM 694 O O . GLN A 1 87 ? -9.844 2.280 21.791 1.00 89.06 87 GLN A O 1
ATOM 699 N N . ALA A 1 88 ? -8.384 3.333 20.455 1.00 88.19 88 ALA A N 1
ATOM 700 C CA . ALA A 1 88 ? -8.420 4.586 21.199 1.00 88.19 88 ALA A CA 1
ATOM 701 C C . ALA A 1 88 ? -9.811 5.233 21.113 1.00 88.19 88 ALA A C 1
ATOM 703 O O . ALA A 1 88 ? -10.362 5.661 22.126 1.00 88.19 88 ALA A O 1
ATOM 704 N N . LEU A 1 89 ? -10.412 5.237 19.921 1.00 87.88 89 LEU A N 1
ATOM 705 C CA . LEU A 1 89 ? -11.760 5.751 19.691 1.00 87.88 89 LEU A CA 1
ATOM 706 C C . LEU A 1 89 ? -12.821 4.916 20.415 1.00 87.88 89 LEU A C 1
ATOM 708 O O . LEU A 1 89 ? -13.702 5.487 21.054 1.00 87.88 89 LEU A O 1
ATOM 712 N N . SER A 1 90 ? -12.722 3.582 20.396 1.00 86.50 90 SER A N 1
ATOM 713 C CA . SER A 1 90 ? -13.675 2.727 21.115 1.00 86.50 90 SER A CA 1
ATOM 714 C C . SER A 1 90 ? -13.619 2.957 22.625 1.00 86.50 90 SER A C 1
ATOM 716 O O . SER A 1 90 ? -14.649 2.914 23.284 1.00 86.50 90 SER A O 1
ATOM 718 N N . GLN A 1 91 ? -12.437 3.237 23.181 1.00 82.88 91 GLN A N 1
ATOM 719 C CA . GLN A 1 91 ? -12.271 3.540 24.608 1.00 82.88 91 GLN A CA 1
ATOM 720 C C . GLN A 1 91 ? -12.735 4.956 24.984 1.00 82.88 91 GLN A C 1
ATOM 722 O O . GLN A 1 91 ? -13.185 5.172 26.107 1.00 82.88 91 GLN A O 1
ATOM 727 N N . ALA A 1 92 ? -12.620 5.922 24.069 1.00 79.12 92 ALA A N 1
ATOM 728 C CA . ALA A 1 92 ? -12.986 7.316 24.313 1.00 79.12 92 ALA A CA 1
ATOM 729 C C . ALA A 1 92 ? -14.492 7.597 24.146 1.00 79.12 92 ALA A C 1
ATOM 731 O O . ALA A 1 92 ? -15.011 8.556 24.724 1.00 79.12 92 ALA A O 1
ATOM 732 N N . CYS A 1 93 ? -15.209 6.796 23.354 1.00 69.06 93 CYS A N 1
ATOM 733 C CA . CYS A 1 93 ? -16.607 7.055 23.025 1.00 69.06 93 CYS A CA 1
ATOM 734 C C . CYS A 1 93 ? -17.586 6.386 24.001 1.00 69.06 93 CYS A C 1
ATOM 736 O O . CYS A 1 93 ? -17.730 5.171 24.032 1.00 69.06 93 CYS A O 1
ATOM 738 N N . VAL A 1 94 ? -18.355 7.208 24.724 1.00 59.59 94 VAL A N 1
ATOM 739 C CA . VAL A 1 94 ? -19.488 6.764 25.565 1.00 59.59 94 VAL A CA 1
ATOM 740 C C . VAL A 1 94 ? -20.680 6.288 24.711 1.00 59.59 94 VAL A C 1
ATOM 742 O O . VAL A 1 94 ? -21.492 5.488 25.170 1.00 59.59 94 VAL A O 1
ATOM 745 N N . GLN A 1 95 ? -20.784 6.756 23.458 1.00 63.03 95 GLN A N 1
ATOM 746 C CA . GLN A 1 95 ? -21.734 6.268 22.450 1.00 63.03 95 GLN A CA 1
ATOM 747 C C . GLN A 1 95 ? -21.006 6.081 21.103 1.00 63.03 95 GLN A C 1
ATOM 749 O O . GLN A 1 95 ? -20.572 7.072 20.515 1.00 63.03 95 GLN A O 1
ATOM 754 N N . PRO A 1 96 ? -20.831 4.839 20.620 1.00 59.97 96 PRO A N 1
ATOM 755 C CA . PRO A 1 96 ? -19.825 4.519 19.604 1.00 59.97 96 PRO A CA 1
ATOM 756 C C . PRO A 1 96 ? -20.127 4.971 18.163 1.00 59.97 96 PRO A C 1
ATOM 758 O O . PRO A 1 96 ? -19.192 5.035 17.373 1.00 59.97 96 PRO A O 1
ATOM 761 N N . ASP A 1 97 ? -21.369 5.310 17.790 1.00 59.41 97 ASP A N 1
ATOM 762 C CA . ASP A 1 97 ? -21.743 5.273 16.361 1.00 59.41 97 ASP A CA 1
ATOM 763 C C . ASP A 1 97 ? -22.199 6.583 15.688 1.00 59.41 97 ASP A C 1
ATOM 765 O O . ASP A 1 97 ? -22.379 6.574 14.471 1.00 59.41 97 ASP A O 1
ATOM 769 N N . SER A 1 98 ? -22.354 7.727 16.372 1.00 56.72 98 SER A N 1
ATOM 770 C CA . SER A 1 98 ? -23.002 8.891 15.719 1.00 56.72 98 SER A CA 1
ATOM 771 C C . SER A 1 98 ? -22.138 10.115 15.397 1.00 56.72 98 SER A C 1
ATOM 773 O O . SER A 1 98 ? -22.593 10.948 14.617 1.00 56.72 98 SER A O 1
ATOM 775 N N . THR A 1 99 ? -20.912 10.264 15.911 1.00 66.38 99 THR A N 1
ATOM 776 C CA . THR A 1 99 ? -20.123 11.505 15.679 1.00 66.38 99 THR A CA 1
ATOM 777 C C . THR A 1 99 ? -18.609 11.312 15.591 1.00 66.38 99 THR A C 1
ATOM 779 O O . THR A 1 99 ? -17.864 12.285 15.654 1.00 66.38 99 THR A O 1
ATOM 782 N N . VAL A 1 100 ? -18.124 10.076 15.474 1.00 77.06 100 VAL A N 1
ATOM 783 C CA . VAL A 1 100 ? -16.680 9.820 15.509 1.00 77.06 100 VAL A CA 1
ATOM 784 C C . VAL A 1 100 ? -16.044 10.142 14.159 1.00 77.06 100 VAL A C 1
ATOM 786 O O . VAL A 1 100 ? -16.480 9.644 13.113 1.00 77.06 100 VAL A O 1
ATOM 789 N N . GLU A 1 101 ? -15.021 10.993 14.177 1.00 83.75 101 GLU A N 1
ATOM 790 C CA . GLU A 1 101 ? -14.168 11.271 13.025 1.00 83.75 101 GLU A CA 1
ATOM 791 C C . GLU A 1 101 ? -12.981 10.309 13.025 1.00 83.75 101 GLU A C 1
ATOM 793 O O . GLU A 1 101 ? -12.259 10.192 14.010 1.00 83.75 101 GLU A O 1
ATOM 798 N N . PHE A 1 102 ? -12.812 9.612 11.904 1.00 85.75 102 PHE A N 1
ATOM 799 C CA . PHE A 1 102 ? -11.650 8.772 11.640 1.00 85.75 102 PHE A CA 1
ATOM 800 C C . PHE A 1 102 ? -10.657 9.570 10.804 1.00 85.75 102 PHE A C 1
ATOM 802 O O . PHE A 1 102 ? -11.069 10.367 9.956 1.00 85.75 102 PHE A O 1
ATOM 809 N N . SER A 1 103 ? -9.369 9.293 10.975 1.00 86.19 103 SER A N 1
ATOM 810 C CA . SER A 1 103 ? -8.288 9.893 10.193 1.00 86.19 103 SER A CA 1
ATOM 811 C C . SER A 1 103 ? -8.423 9.607 8.695 1.00 86.19 103 SER A C 1
ATOM 813 O O . SER A 1 103 ? -7.967 10.398 7.868 1.00 86.19 103 SER A O 1
ATOM 815 N N . SER A 1 104 ? -9.088 8.504 8.330 1.00 84.56 104 SER A N 1
ATOM 816 C CA . SER A 1 104 ? -9.374 8.158 6.943 1.00 84.56 104 SER A CA 1
ATOM 817 C C . SER A 1 104 ? -10.740 7.475 6.756 1.00 84.56 104 SER A C 1
ATOM 819 O O . SER A 1 104 ? -11.232 6.763 7.643 1.00 84.56 104 SER A O 1
ATOM 821 N N . PRO A 1 105 ? -11.374 7.646 5.578 1.00 85.88 105 PRO A N 1
ATOM 822 C CA . PRO A 1 105 ? -12.619 6.959 5.252 1.00 85.88 105 PRO A CA 1
ATOM 823 C C . PRO A 1 105 ? -12.434 5.441 5.116 1.00 85.88 105 PRO A C 1
ATOM 825 O O . PRO A 1 105 ? -13.375 4.701 5.399 1.00 85.88 105 PRO A O 1
ATOM 828 N N . GLU A 1 106 ? -11.248 4.950 4.732 1.00 89.06 106 GLU A N 1
ATOM 829 C CA . GLU A 1 106 ? -10.990 3.505 4.664 1.00 89.06 106 GLU A CA 1
ATOM 830 C C . GLU A 1 106 ? -10.977 2.858 6.049 1.00 89.06 106 GLU A C 1
ATOM 832 O O . GLU A 1 106 ? -11.483 1.749 6.198 1.00 89.06 106 GLU A O 1
ATOM 837 N N . ILE A 1 107 ? -10.444 3.544 7.067 1.00 90.12 107 ILE A N 1
ATOM 838 C CA . ILE A 1 107 ? -10.442 3.052 8.454 1.00 90.12 107 ILE A CA 1
ATOM 839 C C . ILE A 1 107 ? -11.876 2.962 8.975 1.00 90.12 107 ILE A C 1
ATOM 841 O O . ILE A 1 107 ? -12.258 1.932 9.533 1.00 90.12 107 ILE A O 1
ATOM 845 N N . ARG A 1 108 ? -12.700 3.987 8.712 1.00 90.25 108 ARG A N 1
ATOM 846 C CA . ARG A 1 108 ? -14.137 3.965 9.031 1.00 90.25 108 ARG A CA 1
ATOM 847 C C . ARG A 1 108 ? -14.830 2.768 8.382 1.00 90.25 108 ARG A C 1
ATOM 849 O O . ARG A 1 108 ? -15.537 2.033 9.065 1.00 90.25 108 ARG A O 1
ATOM 856 N N . GLN A 1 109 ? -14.626 2.563 7.081 1.00 90.44 109 GLN A N 1
ATOM 857 C CA . GLN A 1 109 ? -15.238 1.450 6.349 1.00 90.44 109 GLN A CA 1
ATOM 858 C C . GLN A 1 109 ? -14.768 0.095 6.886 1.00 90.44 109 GLN A C 1
ATOM 860 O O . GLN A 1 109 ? -15.603 -0.761 7.161 1.00 90.44 109 GLN A O 1
ATOM 865 N N . ALA A 1 110 ? -13.461 -0.077 7.113 1.00 91.56 110 ALA A N 1
ATOM 866 C CA . ALA A 1 110 ? -12.893 -1.303 7.667 1.00 91.56 110 ALA A CA 1
ATOM 867 C C . ALA A 1 110 ? -13.466 -1.613 9.060 1.00 91.56 110 ALA A C 1
ATOM 869 O O . ALA A 1 110 ? -13.846 -2.755 9.329 1.00 91.56 110 ALA A O 1
ATOM 870 N N . CYS A 1 111 ? -13.598 -0.590 9.910 1.00 91.56 111 CYS A N 1
ATOM 871 C CA . CYS A 1 111 ? -14.219 -0.692 11.228 1.00 91.56 111 CYS A CA 1
ATOM 872 C C . CYS A 1 111 ? -15.695 -1.104 11.126 1.00 91.56 111 CYS A C 1
ATOM 874 O O . CYS A 1 111 ? -16.134 -1.988 11.855 1.00 91.56 111 CYS A O 1
ATOM 876 N N . GLN A 1 112 ? -16.460 -0.523 10.199 1.00 91.56 112 GLN A N 1
ATOM 877 C CA . GLN A 1 112 ? -17.863 -0.889 9.973 1.00 91.56 112 GLN A CA 1
ATOM 878 C C . GLN A 1 112 ? -18.021 -2.343 9.509 1.00 91.56 112 GLN A C 1
ATOM 880 O O . GLN A 1 112 ? -18.916 -3.036 9.986 1.00 91.56 112 GLN A O 1
ATOM 885 N N . SER A 1 113 ? -17.129 -2.842 8.647 1.00 91.44 113 SER A N 1
ATOM 886 C CA . SER A 1 113 ? -17.161 -4.240 8.183 1.00 91.44 113 SER A CA 1
ATOM 887 C C . SER A 1 113 ? -16.897 -5.281 9.275 1.00 91.44 113 SER A C 1
ATOM 889 O O . SER A 1 113 ? -17.247 -6.441 9.080 1.00 91.44 113 SER A O 1
ATOM 891 N N . VAL A 1 114 ? -16.335 -4.886 10.422 1.00 91.75 114 VAL A N 1
ATOM 892 C CA . VAL A 1 114 ? -16.169 -5.763 11.597 1.00 91.75 114 VAL A CA 1
ATOM 893 C C . VAL A 1 114 ? -17.196 -5.496 12.705 1.00 91.75 114 VAL A C 1
ATOM 895 O O . VAL A 1 114 ? -17.023 -5.956 13.828 1.00 91.75 114 VAL A O 1
ATOM 898 N N . GLY A 1 115 ? -18.274 -4.762 12.401 1.00 88.31 115 GLY A N 1
ATOM 899 C CA . GLY A 1 115 ? -19.357 -4.464 13.347 1.00 88.31 115 GLY A CA 1
ATOM 900 C C . GLY A 1 115 ? -19.274 -3.089 14.022 1.00 88.31 115 GLY A C 1
ATOM 901 O O . GLY A 1 115 ? -20.032 -2.819 14.951 1.00 88.31 115 GLY A O 1
ATOM 902 N N . GLY A 1 116 ? -18.389 -2.205 13.553 1.00 89.94 116 GLY A N 1
ATOM 903 C CA . GLY A 1 116 ? -18.264 -0.827 14.033 1.00 89.94 116 GLY A CA 1
ATOM 904 C C . GLY A 1 116 ? -17.472 -0.687 15.334 1.00 89.94 116 GLY A C 1
ATOM 905 O O . GLY A 1 116 ? -16.914 -1.652 15.859 1.00 89.94 116 GLY A O 1
ATOM 906 N N . LEU A 1 117 ? -17.421 0.539 15.867 1.00 88.94 117 LEU A N 1
ATOM 907 C CA . LEU A 1 117 ? -16.734 0.822 17.136 1.00 88.94 117 LEU A CA 1
ATOM 908 C C . LEU A 1 117 ? -17.408 0.106 18.306 1.00 88.94 117 LEU A C 1
ATOM 910 O O . LEU A 1 117 ? -16.730 -0.290 19.251 1.00 88.94 117 LEU A O 1
ATOM 914 N N . ARG A 1 118 ? -18.725 -0.116 18.214 1.00 86.19 118 ARG A N 1
ATOM 915 C CA . ARG A 1 118 ? -19.488 -0.872 19.204 1.00 86.19 118 ARG A CA 1
ATOM 916 C C . ARG A 1 118 ? -18.990 -2.305 19.344 1.00 86.19 118 ARG A C 1
ATOM 918 O O . ARG A 1 118 ? -18.770 -2.748 20.464 1.00 86.19 118 ARG A O 1
ATOM 925 N N . ALA A 1 119 ? -18.766 -3.000 18.228 1.00 86.44 119 ALA A N 1
ATOM 926 C CA . ALA A 1 119 ? -18.246 -4.361 18.262 1.00 86.44 119 ALA A CA 1
ATOM 927 C C . ALA A 1 119 ? -16.873 -4.418 18.935 1.00 86.44 119 ALA A C 1
ATOM 929 O O . ALA A 1 119 ? -16.631 -5.323 19.716 1.00 86.44 119 ALA A O 1
ATOM 930 N N . VAL A 1 120 ? -15.999 -3.435 18.696 1.00 86.94 120 VAL A N 1
ATOM 931 C CA . VAL A 1 120 ? -14.678 -3.365 19.344 1.00 86.94 120 VAL A CA 1
ATOM 932 C C . VAL A 1 120 ? -14.790 -3.034 20.837 1.00 86.94 120 VAL A C 1
ATOM 934 O O . VAL A 1 120 ? -14.041 -3.591 21.634 1.00 86.94 120 VAL A O 1
ATOM 937 N N . PHE A 1 121 ? -15.727 -2.162 21.219 1.00 86.44 121 PHE A N 1
ATOM 938 C CA . PHE A 1 121 ? -15.973 -1.772 22.610 1.00 86.44 121 PHE A CA 1
ATOM 939 C C . PHE A 1 121 ? -16.576 -2.904 23.455 1.00 86.44 121 PHE A C 1
ATOM 941 O O . PHE A 1 121 ? -16.155 -3.114 24.588 1.00 86.44 121 PHE A O 1
ATOM 948 N N . GLU A 1 122 ? -17.558 -3.627 22.911 1.00 85.50 122 GLU A N 1
ATOM 949 C CA . GLU A 1 122 ? -18.271 -4.712 23.602 1.00 85.50 122 GLU A CA 1
ATOM 950 C C . GLU A 1 122 ? -17.548 -6.069 23.481 1.00 85.50 122 GLU A C 1
ATOM 952 O O . GLU A 1 122 ? -17.960 -7.040 24.113 1.00 85.50 122 GLU A O 1
ATOM 957 N N . CYS A 1 123 ? -16.482 -6.158 22.676 1.00 84.94 123 CYS A N 1
ATOM 958 C CA . CYS A 1 123 ? -15.740 -7.398 22.457 1.00 84.94 123 CYS A CA 1
ATOM 959 C C . CYS A 1 123 ? -15.028 -7.872 23.727 1.00 84.94 123 CYS A C 1
ATOM 961 O O . CYS A 1 123 ? -14.252 -7.138 24.341 1.00 84.94 123 CYS A O 1
ATOM 963 N N . GLU A 1 124 ? -15.198 -9.153 24.046 1.00 82.06 124 GLU A N 1
ATOM 964 C CA . GLU A 1 124 ? -14.398 -9.829 25.064 1.00 82.06 124 GLU A CA 1
ATOM 965 C C . GLU A 1 124 ? -12.918 -9.905 24.640 1.00 82.06 124 GLU A C 1
ATOM 967 O O . GLU A 1 124 ? -12.574 -9.999 23.456 1.00 82.06 124 GLU A O 1
ATOM 972 N N . THR A 1 125 ? -12.006 -9.825 25.611 1.00 81.31 125 THR A N 1
ATOM 973 C CA . THR A 1 125 ? -10.558 -9.690 25.362 1.00 81.31 125 THR A CA 1
ATOM 974 C C . THR A 1 125 ? -9.967 -10.844 24.544 1.00 81.31 125 THR A C 1
ATOM 976 O O . THR A 1 125 ? -8.998 -10.656 23.809 1.00 81.31 125 THR A O 1
ATOM 979 N N . ASP A 1 126 ? -10.539 -12.038 24.658 1.00 83.06 126 ASP A N 1
ATOM 980 C CA . ASP A 1 126 ? -10.145 -13.250 23.938 1.00 83.06 126 ASP A CA 1
ATOM 981 C C . ASP A 1 126 ? -10.546 -13.232 22.452 1.00 83.06 126 ASP A C 1
ATOM 983 O O . ASP A 1 126 ? -9.864 -13.838 21.623 1.00 83.06 126 ASP A O 1
ATOM 987 N N . MET A 1 127 ? -11.584 -12.473 22.097 1.00 82.19 127 MET A N 1
ATOM 988 C CA . MET A 1 127 ? -12.077 -12.304 20.727 1.00 82.19 127 MET A CA 1
ATOM 989 C C . MET A 1 127 ? -11.423 -11.122 19.990 1.00 82.19 127 MET A C 1
ATOM 991 O O . MET A 1 127 ? -11.442 -11.067 18.754 1.00 82.19 127 MET A O 1
ATOM 995 N N . LEU A 1 128 ? -10.748 -10.216 20.711 1.00 83.00 128 LEU A N 1
ATOM 996 C CA . LEU A 1 128 ? -10.035 -9.072 20.124 1.00 83.00 128 LEU A CA 1
ATOM 997 C C . LEU A 1 128 ? -9.006 -9.453 19.043 1.00 83.00 128 LEU A C 1
ATOM 999 O O . LEU A 1 128 ? -8.950 -8.755 18.028 1.00 83.00 128 LEU A O 1
ATOM 1003 N N . PRO A 1 129 ? -8.193 -10.524 19.175 1.00 84.12 129 PRO A N 1
ATOM 1004 C CA . PRO A 1 129 ? -7.272 -10.933 18.115 1.00 84.12 129 PRO A CA 1
ATOM 1005 C C . PRO A 1 129 ? -7.987 -11.303 16.810 1.00 84.12 129 PRO A C 1
ATOM 1007 O O . PRO A 1 129 ? -7.476 -10.999 15.730 1.00 84.12 129 PRO A O 1
ATOM 1010 N N . ALA A 1 130 ? -9.171 -11.917 16.899 1.00 85.94 130 ALA A N 1
ATOM 1011 C CA . ALA A 1 130 ? -9.964 -12.293 15.734 1.00 85.94 130 ALA A CA 1
ATOM 1012 C C . ALA A 1 130 ? -10.545 -11.055 15.040 1.00 85.94 130 ALA A C 1
ATOM 1014 O O . ALA A 1 130 ? -10.376 -10.905 13.830 1.00 85.94 130 ALA A O 1
ATOM 1015 N N . ILE A 1 131 ? -11.135 -10.124 15.801 1.00 87.69 131 ILE A N 1
ATOM 1016 C CA . ILE A 1 131 ? -11.638 -8.853 15.252 1.00 87.69 131 ILE A CA 1
ATOM 1017 C C . ILE A 1 131 ? -10.494 -8.042 14.637 1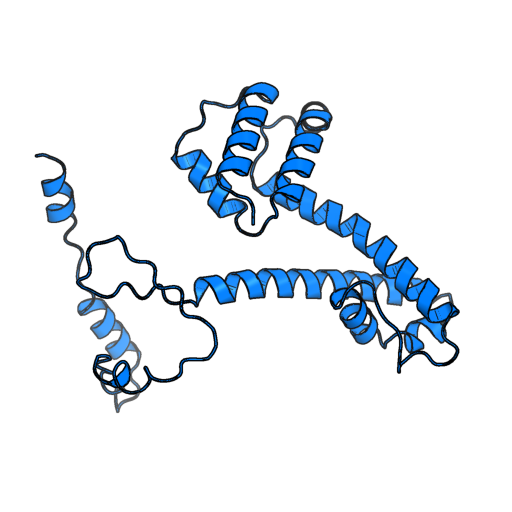.00 87.69 131 ILE A C 1
ATOM 1019 O O . ILE A 1 131 ? -10.627 -7.516 13.535 1.00 87.69 131 ILE A O 1
ATOM 1023 N N . ARG A 1 132 ? -9.328 -8.001 15.290 1.00 88.31 132 ARG A N 1
ATOM 1024 C CA . ARG A 1 132 ? -8.131 -7.334 14.764 1.00 88.31 132 ARG A CA 1
ATOM 1025 C C . ARG A 1 132 ? -7.679 -7.929 13.428 1.00 88.31 132 ARG A C 1
ATOM 1027 O O . ARG A 1 132 ? -7.316 -7.183 12.519 1.00 88.31 132 ARG A O 1
ATOM 1034 N N . ALA A 1 133 ? -7.687 -9.256 13.298 1.00 85.12 133 ALA A N 1
ATOM 1035 C CA . ALA A 1 133 ? -7.343 -9.928 12.047 1.00 85.12 133 ALA A CA 1
ATOM 1036 C C . ALA A 1 133 ? -8.364 -9.618 10.941 1.00 85.12 133 ALA A C 1
ATOM 1038 O O . ALA A 1 133 ? -7.968 -9.249 9.837 1.00 85.12 133 ALA A O 1
ATOM 1039 N N . GLN A 1 134 ? -9.661 -9.672 11.257 1.00 89.19 134 GLN A N 1
ATOM 1040 C CA . GLN A 1 134 ? -10.728 -9.316 10.319 1.00 89.19 134 GLN A CA 1
ATOM 1041 C C . GLN A 1 134 ? -10.632 -7.853 9.873 1.00 89.19 134 GLN A C 1
ATOM 1043 O O . GLN A 1 134 ? -10.758 -7.567 8.686 1.00 89.19 134 GLN A O 1
ATOM 1048 N N . PHE A 1 135 ? -10.335 -6.931 10.793 1.00 92.31 135 PHE A N 1
ATOM 1049 C CA . PHE A 1 135 ? -10.150 -5.515 10.479 1.00 92.31 135 PHE A CA 1
ATOM 1050 C C . PHE A 1 135 ? -8.973 -5.311 9.526 1.00 92.31 135 PHE A C 1
ATOM 1052 O O . PHE A 1 135 ? -9.100 -4.605 8.526 1.00 92.31 135 PHE A O 1
ATOM 1059 N N . ARG A 1 136 ? -7.834 -5.959 9.801 1.00 90.44 136 ARG A N 1
ATOM 1060 C CA . ARG A 1 136 ? -6.659 -5.922 8.922 1.00 90.44 136 ARG A CA 1
ATOM 1061 C C . ARG A 1 136 ? -7.020 -6.393 7.513 1.00 90.44 136 ARG A C 1
ATOM 1063 O O . ARG A 1 136 ? -6.655 -5.735 6.540 1.00 90.44 136 ARG A O 1
ATOM 1070 N N . ASP A 1 137 ? -7.723 -7.514 7.401 1.00 88.00 137 ASP A N 1
ATOM 1071 C CA . ASP A 1 137 ? -8.060 -8.114 6.109 1.00 88.00 137 ASP A CA 1
ATOM 1072 C C . ASP A 1 137 ? -9.107 -7.271 5.353 1.00 88.00 137 ASP A C 1
ATOM 1074 O O . ASP A 1 137 ? -8.989 -7.069 4.138 1.00 88.00 137 ASP A O 1
ATOM 1078 N N . ALA A 1 138 ? -10.066 -6.675 6.068 1.00 89.75 138 ALA A N 1
ATOM 1079 C CA . ALA A 1 138 ? -11.021 -5.715 5.519 1.00 89.75 138 ALA A CA 1
ATOM 1080 C C . ALA A 1 138 ? -10.321 -4.450 5.002 1.00 89.75 138 ALA A C 1
ATOM 1082 O O . ALA A 1 138 ? -10.540 -4.047 3.859 1.00 89.75 138 ALA A O 1
ATOM 1083 N N . LEU A 1 139 ? -9.418 -3.859 5.791 1.00 89.31 139 LEU A N 1
ATOM 1084 C CA . LEU A 1 139 ? -8.666 -2.666 5.401 1.00 89.31 139 LEU A CA 1
ATOM 1085 C C . LEU A 1 139 ? -7.776 -2.934 4.179 1.00 89.31 139 LEU A C 1
ATOM 1087 O O . LEU A 1 139 ? -7.716 -2.105 3.267 1.00 89.31 139 LEU A O 1
ATOM 1091 N N . LYS A 1 140 ? -7.126 -4.107 4.120 1.00 86.62 140 LYS A N 1
ATOM 1092 C CA . LYS A 1 140 ? -6.382 -4.562 2.933 1.00 86.62 140 LYS A CA 1
ATOM 1093 C C . LYS A 1 140 ? -7.293 -4.645 1.706 1.00 86.62 140 LYS A C 1
ATOM 1095 O O . LYS A 1 140 ? -6.942 -4.117 0.653 1.00 86.62 140 LYS A O 1
ATOM 1100 N N . THR A 1 141 ? -8.470 -5.249 1.853 1.00 85.88 141 THR A N 1
ATOM 1101 C CA . THR A 1 141 ? -9.441 -5.418 0.762 1.00 85.88 141 THR A CA 1
ATOM 1102 C C . THR A 1 141 ? -9.965 -4.078 0.248 1.00 85.88 141 THR A C 1
ATOM 1104 O O . THR A 1 141 ? -9.945 -3.842 -0.956 1.00 85.88 141 THR A O 1
ATOM 1107 N N . ILE A 1 142 ? -10.372 -3.172 1.140 1.00 85.94 142 ILE A N 1
ATOM 1108 C CA . ILE A 1 142 ? -10.889 -1.841 0.783 1.00 85.94 142 ILE A CA 1
ATOM 1109 C C . ILE A 1 142 ? -9.832 -1.038 0.027 1.00 85.94 142 ILE A C 1
ATOM 1111 O O . ILE A 1 142 ? -10.114 -0.446 -1.013 1.00 85.94 142 ILE A O 1
ATOM 1115 N N . ARG A 1 143 ? -8.584 -1.052 0.505 1.00 83.50 143 ARG A N 1
ATOM 1116 C CA . ARG A 1 143 ? -7.487 -0.348 -0.167 1.00 83.50 143 ARG A CA 1
ATOM 1117 C C . ARG A 1 143 ? -7.188 -0.934 -1.542 1.00 83.50 143 ARG A C 1
ATOM 1119 O O . ARG A 1 143 ? -7.047 -0.169 -2.493 1.00 83.50 143 ARG A O 1
ATOM 1126 N N . ALA A 1 144 ? -7.163 -2.261 -1.667 1.00 76.38 144 ALA A N 1
ATOM 1127 C CA . ALA A 1 144 ? -6.990 -2.927 -2.955 1.00 76.38 144 ALA A CA 1
ATOM 1128 C C . ALA A 1 144 ? -8.139 -2.603 -3.928 1.00 76.38 144 ALA A C 1
ATOM 1130 O O . ALA A 1 144 ? -7.896 -2.318 -5.099 1.00 76.38 144 ALA A O 1
ATOM 1131 N N . GLN A 1 145 ? -9.386 -2.574 -3.450 1.00 77.75 145 GLN A N 1
ATOM 1132 C CA . GLN A 1 145 ? -10.551 -2.188 -4.253 1.00 77.75 145 GLN A CA 1
ATOM 1133 C C . GLN A 1 145 ? -10.489 -0.725 -4.696 1.00 77.75 145 GLN A C 1
ATOM 1135 O O . GLN A 1 145 ? -10.755 -0.432 -5.859 1.00 77.75 145 GLN A O 1
ATOM 1140 N N . ASN A 1 146 ? -10.103 0.193 -3.808 1.00 74.06 146 ASN A N 1
ATOM 1141 C CA . ASN A 1 146 ? -9.950 1.608 -4.147 1.00 74.06 146 ASN A CA 1
ATOM 1142 C C . ASN A 1 146 ? -8.833 1.819 -5.179 1.00 74.06 146 ASN A C 1
ATOM 1144 O O . ASN A 1 146 ? -9.006 2.590 -6.123 1.00 74.06 146 ASN A O 1
ATOM 1148 N N . GLN A 1 147 ? -7.724 1.083 -5.063 1.00 67.19 147 GLN A N 1
ATOM 1149 C CA . GLN A 1 147 ? -6.669 1.062 -6.079 1.00 67.19 147 GLN A CA 1
ATOM 1150 C C . GLN A 1 147 ? -7.187 0.515 -7.419 1.00 67.19 147 GLN A C 1
ATOM 1152 O O . GLN A 1 147 ? -7.046 1.178 -8.444 1.00 67.19 147 GLN A O 1
ATOM 1157 N N . ALA A 1 148 ? -7.870 -0.633 -7.421 1.00 60.88 148 ALA A N 1
ATOM 1158 C CA . ALA A 1 148 ? -8.429 -1.233 -8.634 1.00 60.88 148 ALA A CA 1
ATOM 1159 C C . ALA A 1 148 ? -9.484 -0.340 -9.309 1.00 60.88 148 ALA A C 1
ATOM 1161 O O . ALA A 1 148 ? -9.501 -0.214 -10.532 1.00 60.88 148 ALA A O 1
ATOM 1162 N N . ARG A 1 149 ? -10.342 0.332 -8.533 1.00 58.06 149 ARG A N 1
ATOM 1163 C CA . ARG A 1 149 ? -11.351 1.265 -9.053 1.00 58.06 149 ARG A CA 1
ATOM 1164 C C . ARG A 1 149 ? -10.707 2.477 -9.720 1.00 58.06 149 ARG A C 1
ATOM 1166 O O . ARG A 1 149 ? -11.166 2.887 -10.784 1.00 58.06 149 ARG A O 1
ATOM 1173 N N . ASN A 1 150 ? -9.630 3.000 -9.135 1.00 52.59 150 ASN A N 1
ATOM 1174 C CA . ASN A 1 150 ? -8.842 4.068 -9.746 1.00 52.59 150 ASN A CA 1
ATOM 1175 C C . ASN A 1 150 ? -8.214 3.626 -11.077 1.00 52.59 150 ASN A C 1
ATOM 1177 O O . ASN A 1 150 ? -8.141 4.433 -11.999 1.00 52.59 150 ASN A O 1
ATOM 1181 N N . ILE A 1 151 ? -7.817 2.357 -11.209 1.00 47.38 151 ILE A N 1
ATOM 1182 C CA . ILE A 1 151 ? -7.287 1.796 -12.461 1.00 47.38 151 ILE A CA 1
ATOM 1183 C C . ILE A 1 151 ? -8.407 1.627 -13.503 1.00 47.38 151 ILE A C 1
ATOM 1185 O O . ILE A 1 151 ? -8.285 2.116 -14.623 1.00 47.38 151 ILE A O 1
ATOM 1189 N N . VAL A 1 152 ? -9.532 1.000 -13.144 1.00 44.34 152 VAL A N 1
ATOM 1190 C CA . VAL A 1 152 ? -10.637 0.730 -14.085 1.00 44.34 152 VAL A CA 1
ATOM 1191 C C . VAL A 1 152 ? -11.276 2.019 -14.597 1.00 44.34 152 VAL A C 1
ATOM 1193 O O . VAL A 1 152 ? -11.466 2.143 -15.803 1.00 44.34 152 VAL A O 1
ATOM 1196 N N . GLN A 1 153 ? -11.535 3.008 -13.730 1.00 42.22 153 GLN A N 1
ATOM 1197 C CA . GLN A 1 153 ? -12.080 4.301 -14.168 1.00 42.22 153 GLN A CA 1
ATOM 1198 C C . GLN A 1 153 ? -11.179 4.988 -15.197 1.00 42.22 153 GLN A C 1
ATOM 1200 O O . GLN A 1 153 ? -11.691 5.621 -16.116 1.00 42.22 153 GLN A O 1
ATOM 1205 N N . ARG A 1 154 ? -9.857 4.818 -15.088 1.00 41.72 154 ARG A N 1
ATOM 1206 C CA . ARG A 1 154 ? -8.893 5.378 -16.042 1.00 41.72 154 ARG A CA 1
ATOM 1207 C C . ARG A 1 154 ? -8.913 4.648 -17.383 1.00 41.72 154 ARG A C 1
ATOM 1209 O O . ARG A 1 154 ? -8.880 5.318 -18.410 1.00 41.72 154 ARG A O 1
ATOM 1216 N N . VAL A 1 155 ? -9.045 3.320 -17.385 1.00 41.22 155 VAL A N 1
ATOM 1217 C CA . VAL A 1 155 ? -9.123 2.501 -18.612 1.00 41.22 155 VAL A CA 1
ATOM 1218 C C . VAL A 1 155 ? -10.437 2.722 -19.373 1.00 41.22 155 VAL A C 1
ATOM 1220 O O . VAL A 1 155 ? -10.447 2.692 -20.599 1.00 41.22 155 VAL A O 1
ATOM 1223 N N . THR A 1 156 ? -11.545 2.986 -18.674 1.00 35.50 156 THR A N 1
ATOM 1224 C CA . THR A 1 156 ? -12.858 3.219 -19.304 1.00 35.50 156 THR A CA 1
ATOM 1225 C C . THR A 1 156 ? -13.137 4.667 -19.693 1.00 35.50 156 THR A C 1
ATOM 1227 O O . THR A 1 156 ? -14.219 4.927 -20.208 1.00 35.50 156 THR A O 1
ATOM 1230 N N . THR A 1 157 ? -12.220 5.617 -19.483 1.00 36.19 157 THR A N 1
ATOM 1231 C CA . THR A 1 157 ? -12.363 6.942 -20.110 1.00 36.19 157 THR A CA 1
ATOM 1232 C C . THR A 1 157 ? -12.016 6.779 -21.589 1.00 36.19 157 THR A C 1
ATOM 1234 O O . THR A 1 157 ? -10.838 6.580 -21.897 1.00 36.19 157 THR A O 1
ATOM 1237 N N . PRO A 1 158 ? -12.980 6.817 -22.529 1.00 36.84 158 PRO A N 1
ATOM 1238 C CA . PRO A 1 158 ? -12.630 6.716 -23.930 1.00 36.84 158 PRO A CA 1
ATOM 1239 C C . PRO A 1 158 ? -11.821 7.960 -24.283 1.00 36.84 158 PRO A C 1
ATOM 1241 O O . PRO A 1 158 ? -12.292 9.092 -24.159 1.00 36.84 158 PRO A O 1
ATOM 1244 N N . ARG A 1 159 ? -10.578 7.753 -24.714 1.00 38.53 159 ARG A N 1
ATOM 1245 C CA . ARG A 1 159 ? -9.813 8.774 -25.419 1.00 38.53 159 ARG A CA 1
ATOM 1246 C C . ARG A 1 159 ? -10.545 8.997 -26.739 1.00 38.53 159 ARG A C 1
ATOM 1248 O O . ARG A 1 159 ? -10.363 8.238 -27.685 1.00 38.53 159 ARG A O 1
ATOM 1255 N N . VAL A 1 160 ? -11.455 9.968 -26.767 1.00 37.47 160 VAL A N 1
ATOM 1256 C CA . VAL A 1 160 ? -12.129 10.370 -28.002 1.00 37.47 160 VAL A CA 1
ATOM 1257 C C . VAL A 1 16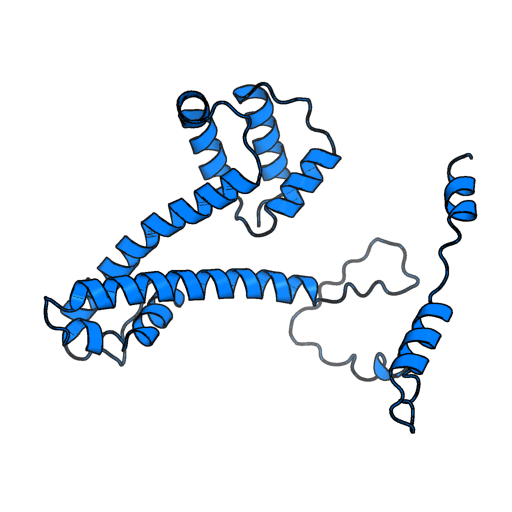0 ? -11.090 11.105 -28.841 1.00 37.47 160 VAL A C 1
ATOM 1259 O O . VAL A 1 160 ? -10.880 12.306 -28.695 1.00 37.47 160 VAL A O 1
ATOM 1262 N N . GLU A 1 161 ? -10.386 10.362 -29.688 1.00 38.84 161 GLU A N 1
ATOM 1263 C CA . GLU A 1 161 ? -9.672 10.945 -30.814 1.00 38.84 161 GLU A CA 1
ATOM 1264 C C . GLU A 1 161 ? -10.728 11.364 -31.837 1.00 38.84 161 GLU A C 1
ATOM 1266 O O . GLU A 1 161 ? -11.269 10.545 -32.578 1.00 38.84 161 GLU A O 1
ATOM 1271 N N . LEU A 1 162 ? -11.089 12.649 -31.823 1.00 36.72 162 LEU A N 1
ATOM 1272 C CA . LEU A 1 162 ? -11.923 13.221 -32.872 1.00 36.72 162 LEU A CA 1
ATOM 1273 C C . LEU A 1 162 ? -11.133 13.188 -34.191 1.00 36.72 162 LEU A C 1
ATOM 1275 O O . LEU A 1 162 ? -10.016 13.714 -34.245 1.00 36.72 162 LEU A O 1
ATOM 1279 N N . PRO A 1 163 ? -11.681 12.595 -35.264 1.00 35.59 163 PRO A N 1
ATOM 1280 C CA . PRO A 1 163 ? -11.010 12.572 -36.550 1.00 35.59 163 PRO A CA 1
ATOM 1281 C C . PRO A 1 163 ? -11.044 13.981 -37.152 1.00 35.59 163 PRO A C 1
ATOM 1283 O O . PRO A 1 163 ? -12.107 14.484 -37.506 1.00 35.59 163 PRO A O 1
ATOM 1286 N N . GLY A 1 164 ? -9.872 14.608 -37.282 1.00 39.31 164 GLY A N 1
ATOM 1287 C CA . GLY A 1 164 ? -9.700 15.799 -38.122 1.00 39.31 164 GLY A CA 1
ATOM 1288 C C . GLY A 1 164 ? -9.306 17.105 -37.434 1.00 39.31 164 GLY A C 1
ATOM 1289 O O . GLY A 1 164 ? -9.556 18.158 -38.011 1.00 39.31 164 GLY A O 1
ATOM 1290 N N . MET A 1 165 ? -8.676 17.087 -36.256 1.00 39.00 165 MET A N 1
ATOM 1291 C CA . MET A 1 165 ? -8.026 18.293 -35.727 1.00 39.00 165 MET A CA 1
ATOM 1292 C C . MET A 1 165 ? -6.559 18.048 -35.393 1.00 39.00 165 MET A C 1
ATOM 1294 O O . MET A 1 165 ? -6.211 17.133 -34.648 1.00 39.00 165 MET A O 1
ATOM 1298 N N . ASP A 1 166 ? -5.706 18.891 -35.968 1.00 39.62 166 ASP A N 1
ATOM 1299 C CA . ASP A 1 166 ? -4.253 18.856 -35.870 1.00 39.62 166 ASP A CA 1
ATOM 1300 C C . ASP A 1 166 ? -3.785 18.979 -34.411 1.00 39.62 166 ASP A C 1
ATOM 1302 O O . ASP A 1 166 ? -3.614 20.074 -33.887 1.00 39.62 166 ASP A O 1
ATOM 1306 N N . GLY A 1 167 ? -3.607 17.837 -33.744 1.00 39.06 167 GLY A N 1
ATOM 1307 C CA . GLY A 1 167 ? -2.655 17.515 -32.669 1.00 39.06 167 GLY A CA 1
ATOM 1308 C C . GLY A 1 167 ? -2.310 18.499 -31.535 1.00 39.06 167 GLY A C 1
ATOM 1309 O O . GLY A 1 167 ? -1.363 18.204 -30.809 1.00 39.06 167 GLY A O 1
ATOM 1310 N N . LYS A 1 168 ? -2.978 19.643 -31.334 1.00 37.00 168 LYS A N 1
ATOM 1311 C CA . LYS A 1 168 ? -2.507 20.677 -30.385 1.00 37.00 168 LYS A CA 1
ATOM 1312 C C . LYS A 1 168 ? -3.575 21.424 -29.588 1.00 37.00 168 LYS A C 1
ATOM 1314 O O . LYS A 1 168 ? -3.315 22.526 -29.107 1.00 37.00 168 LYS A O 1
ATOM 1319 N N . THR A 1 169 ? -4.744 20.847 -29.330 1.00 32.66 169 THR A N 1
ATOM 1320 C CA . THR A 1 169 ? -5.683 21.493 -28.394 1.00 32.66 169 THR A CA 1
ATOM 1321 C C . THR A 1 169 ? -6.322 20.488 -27.448 1.00 32.66 169 THR A C 1
ATOM 1323 O O . THR A 1 169 ? -7.209 19.728 -27.817 1.00 32.66 169 THR A O 1
ATOM 1326 N N . ILE A 1 170 ? -5.854 20.503 -26.199 1.00 37.09 170 ILE A N 1
ATOM 1327 C CA . ILE A 1 170 ? -6.517 19.859 -25.065 1.00 37.09 170 ILE A CA 1
ATOM 1328 C C . ILE A 1 170 ? -7.583 20.843 -24.580 1.00 37.09 170 ILE A C 1
ATOM 1330 O O . ILE A 1 170 ? -7.246 21.878 -24.006 1.00 37.09 170 ILE A O 1
ATOM 1334 N N . ILE A 1 171 ? -8.861 20.549 -24.812 1.00 34.56 171 ILE A N 1
ATOM 1335 C CA . ILE A 1 171 ? -9.950 21.322 -24.207 1.00 34.56 171 ILE A CA 1
ATOM 1336 C C . ILE A 1 171 ? -10.212 20.730 -22.819 1.00 34.56 171 ILE A C 1
ATOM 1338 O O . ILE A 1 171 ? -10.748 19.632 -22.687 1.00 34.56 171 ILE A O 1
ATOM 1342 N N . GLN A 1 172 ? -9.813 21.452 -21.770 1.00 36.44 172 GLN A N 1
ATOM 1343 C CA . GLN A 1 172 ? -10.261 21.175 -20.405 1.00 36.44 172 GLN A CA 1
ATOM 1344 C C . GLN A 1 172 ? -11.736 21.573 -20.285 1.00 36.44 172 GLN A C 1
ATOM 1346 O O . GLN A 1 172 ? -12.060 22.759 -20.233 1.00 36.44 172 GLN A O 1
ATOM 1351 N N . LEU A 1 173 ? -12.634 20.591 -20.228 1.00 32.72 173 LEU A N 1
ATOM 1352 C CA . LEU A 1 173 ? -14.032 20.842 -19.888 1.00 32.72 173 LEU A CA 1
ATOM 1353 C C . LEU A 1 173 ? -14.161 20.990 -18.368 1.00 32.72 173 LEU A C 1
ATOM 1355 O O . LEU A 1 173 ? -13.807 20.088 -17.607 1.00 32.72 173 LEU A O 1
ATOM 1359 N N . LYS A 1 174 ? -14.653 22.150 -17.920 1.00 34.31 174 LYS A N 1
ATOM 1360 C CA . LYS A 1 174 ? -15.029 22.372 -16.518 1.00 34.31 174 LYS A CA 1
ATOM 1361 C C . LYS A 1 174 ? -16.324 21.616 -16.184 1.00 34.31 174 LYS A C 1
ATOM 1363 O O . LYS A 1 174 ? -17.172 21.454 -17.063 1.00 34.31 174 LYS A O 1
ATOM 1368 N N . PRO A 1 175 ? -16.527 21.207 -14.918 1.00 31.69 175 PRO A N 1
ATOM 1369 C CA . PRO A 1 175 ? -17.757 20.540 -14.509 1.00 31.69 175 PRO A CA 1
ATOM 1370 C C . PRO A 1 175 ? -18.922 21.535 -14.581 1.00 31.69 175 PRO A C 1
ATOM 1372 O O . PRO A 1 175 ? -18.868 22.579 -13.931 1.00 31.69 175 PRO A O 1
ATOM 1375 N N . GLY A 1 176 ? -19.959 21.220 -15.364 1.00 38.62 176 GLY A N 1
ATOM 1376 C CA . GLY A 1 176 ? -21.219 21.978 -15.385 1.00 38.62 176 GLY A CA 1
ATOM 1377 C C . GLY A 1 176 ? -21.747 22.435 -16.750 1.00 38.62 176 GLY A C 1
ATOM 1378 O O . GLY A 1 176 ? -22.833 23.000 -16.784 1.00 38.62 176 GLY A O 1
ATOM 1379 N N . GLN A 1 177 ? -21.059 22.189 -17.870 1.00 36.78 177 GLN A N 1
ATOM 1380 C CA . GLN A 1 177 ? -21.643 22.425 -19.201 1.00 36.78 177 GLN A CA 1
ATOM 1381 C C . GLN A 1 177 ? -22.240 21.133 -19.767 1.00 36.78 177 GLN A C 1
ATOM 1383 O O . GLN A 1 177 ? -21.543 20.304 -20.347 1.00 36.78 177 GLN A O 1
ATOM 1388 N N . ALA A 1 178 ? -23.543 20.969 -19.550 1.00 46.09 178 ALA A N 1
ATOM 1389 C CA . ALA A 1 178 ? -24.383 20.056 -20.308 1.00 46.09 178 ALA A CA 1
ATOM 1390 C C . ALA A 1 178 ? -24.681 20.680 -21.680 1.00 46.09 178 ALA A C 1
ATOM 1392 O O . ALA A 1 178 ? -25.155 21.809 -21.725 1.00 46.09 178 ALA A O 1
ATOM 1393 N N . ASP A 1 179 ? -24.319 19.974 -22.753 1.00 45.38 179 ASP A N 1
ATOM 1394 C CA . ASP A 1 179 ? -25.091 19.812 -24.001 1.00 45.38 179 ASP A CA 1
ATOM 1395 C C . ASP A 1 179 ? -24.190 19.221 -25.095 1.00 45.38 179 ASP A C 1
ATOM 1397 O O . ASP A 1 179 ? -23.717 19.906 -25.995 1.00 45.38 179 ASP A O 1
ATOM 1401 N N . ILE A 1 180 ? -23.919 17.913 -25.011 1.00 41.28 180 ILE A N 1
ATOM 1402 C CA . ILE A 1 180 ? -23.385 17.133 -26.147 1.00 41.28 180 ILE A CA 1
ATOM 1403 C C . ILE A 1 180 ? -24.140 15.794 -26.268 1.00 41.28 180 ILE A C 1
ATOM 1405 O O . ILE A 1 180 ? -23.598 14.780 -26.702 1.00 41.28 180 ILE A O 1
ATOM 1409 N N . SER A 1 181 ? -25.408 15.763 -25.843 1.00 43.50 181 SER A N 1
ATOM 1410 C CA . SER A 1 181 ? -26.245 14.558 -25.939 1.00 43.50 181 SER A CA 1
ATOM 1411 C C . SER A 1 181 ? -26.732 14.307 -27.372 1.00 43.50 181 SER A C 1
ATOM 1413 O O . SER A 1 181 ? -26.871 13.156 -27.781 1.00 43.50 181 SER A O 1
ATOM 1415 N N . ASP A 1 182 ? -26.928 15.352 -28.177 1.00 36.78 182 ASP A N 1
ATOM 1416 C CA . ASP A 1 182 ? -27.622 15.194 -29.463 1.00 36.78 182 ASP A CA 1
ATOM 1417 C C . ASP A 1 182 ? -26.691 14.880 -30.642 1.00 36.78 182 ASP A C 1
ATOM 1419 O O . ASP A 1 182 ? -27.109 14.257 -31.620 1.00 36.78 182 ASP A O 1
ATOM 1423 N N . GLU A 1 183 ? -25.407 15.231 -30.545 1.00 36.22 183 GLU A N 1
ATOM 1424 C CA . GLU A 1 183 ? -24.454 15.039 -31.647 1.00 36.22 183 GLU A CA 1
ATOM 1425 C C . GLU A 1 183 ? -23.742 13.674 -31.588 1.00 36.22 183 GLU A C 1
ATOM 1427 O O . GLU A 1 183 ? -23.386 13.104 -32.620 1.00 36.22 183 GLU A O 1
ATOM 1432 N N . LEU A 1 184 ? -23.644 13.070 -30.396 1.00 39.25 184 LEU A N 1
ATOM 1433 C CA . LEU A 1 184 ? -23.066 11.733 -30.194 1.00 39.25 184 LEU A CA 1
ATOM 1434 C C . LEU A 1 184 ? -23.988 10.590 -30.654 1.00 39.25 184 LEU A C 1
ATOM 1436 O O . LEU A 1 184 ? -23.498 9.525 -31.030 1.00 39.25 184 LEU A O 1
ATOM 1440 N N . HIS A 1 185 ? -25.305 10.812 -30.719 1.00 36.78 185 HIS A N 1
ATOM 1441 C CA . HIS A 1 185 ? -26.252 9.799 -31.199 1.00 36.78 185 HIS A CA 1
ATOM 1442 C C . HIS A 1 185 ? -26.270 9.638 -32.731 1.00 36.78 185 HIS A C 1
ATOM 1444 O O . HIS A 1 185 ? -26.815 8.653 -33.226 1.00 36.78 185 HIS A O 1
ATOM 1450 N N . ARG A 1 186 ? -25.662 10.550 -33.509 1.00 35.38 186 ARG A N 1
ATOM 1451 C CA . ARG A 1 186 ? -25.686 10.475 -34.986 1.00 35.38 186 ARG A CA 1
ATOM 1452 C C . ARG A 1 186 ? -24.578 9.632 -35.621 1.00 35.38 186 ARG A C 1
ATOM 1454 O O . ARG A 1 186 ? -24.715 9.275 -36.789 1.00 35.38 186 ARG A O 1
ATOM 1461 N N . THR A 1 187 ? -23.525 9.265 -34.889 1.00 36.59 187 THR A N 1
ATOM 1462 C CA . THR A 1 187 ? -22.321 8.647 -35.496 1.00 36.59 187 THR A CA 1
ATOM 1463 C C . THR A 1 187 ? -22.033 7.228 -35.001 1.00 36.59 187 THR A C 1
ATOM 1465 O O . THR A 1 187 ? -21.010 6.644 -35.347 1.00 36.59 187 THR A O 1
ATOM 1468 N N . ILE A 1 188 ? -22.946 6.618 -34.244 1.00 35.78 188 ILE A N 1
ATOM 1469 C CA . ILE A 1 188 ? -22.881 5.184 -33.951 1.00 35.78 188 ILE A CA 1
ATOM 1470 C C . ILE A 1 188 ? -23.834 4.482 -34.919 1.00 35.78 188 ILE A C 1
ATOM 1472 O O . ILE A 1 188 ? -25.042 4.441 -34.702 1.00 35.78 188 ILE A O 1
ATOM 1476 N N . LYS A 1 189 ? -23.299 3.916 -36.009 1.00 39.59 189 LYS A N 1
ATOM 1477 C CA . LYS A 1 189 ? -24.033 2.901 -36.779 1.00 39.59 189 LYS A CA 1
ATOM 1478 C C . LYS A 1 189 ? -24.122 1.642 -35.919 1.00 39.59 189 LYS A C 1
ATOM 1480 O O . LYS A 1 189 ? -23.268 0.765 -35.998 1.00 39.59 189 LYS A O 1
ATOM 1485 N N . VAL A 1 190 ? -25.144 1.582 -35.073 1.00 40.56 190 VAL A N 1
ATOM 1486 C CA . VAL A 1 190 ? -25.545 0.352 -34.393 1.00 40.56 190 VAL A CA 1
ATOM 1487 C C . VAL A 1 190 ? -26.098 -0.575 -35.476 1.00 40.56 190 VAL A C 1
ATOM 1489 O O . VAL A 1 190 ? -27.138 -0.291 -36.069 1.00 40.56 190 VAL A O 1
ATOM 1492 N N . LEU A 1 191 ? -25.361 -1.637 -35.808 1.00 47.59 191 LEU A N 1
ATOM 1493 C CA . LEU A 1 191 ? -25.903 -2.724 -36.624 1.00 47.59 191 LEU A CA 1
ATOM 1494 C C . LEU A 1 191 ? -27.003 -3.422 -35.808 1.00 47.59 191 LEU A C 1
ATOM 1496 O O . LEU A 1 191 ? -26.783 -3.664 -34.619 1.00 47.59 191 LEU A O 1
ATOM 1500 N N . PRO A 1 192 ? -28.171 -3.715 -36.407 1.00 50.03 192 PRO A N 1
ATOM 1501 C CA . PRO A 1 192 ? -29.260 -4.362 -35.691 1.00 50.03 192 PRO A CA 1
ATOM 1502 C C . PRO A 1 192 ? -28.823 -5.737 -35.178 1.00 50.03 192 PRO A C 1
ATOM 1504 O O . PRO A 1 192 ? -28.055 -6.449 -35.833 1.00 50.03 192 PRO A O 1
ATOM 1507 N N . GLU A 1 193 ? -29.300 -6.084 -33.984 1.00 53.09 193 GLU A N 1
ATOM 1508 C CA . GLU A 1 193 ? -29.053 -7.383 -33.365 1.00 53.09 193 GLU A CA 1
ATOM 1509 C C . GLU A 1 193 ? -29.602 -8.517 -34.248 1.00 53.09 193 GLU A C 1
ATOM 1511 O O . GLU A 1 193 ? -30.624 -8.339 -34.916 1.00 53.09 193 GLU A O 1
ATOM 1516 N N . PRO A 1 194 ? -28.935 -9.684 -34.293 1.00 53.03 194 PRO A N 1
ATOM 1517 C CA . PRO A 1 194 ? -29.398 -10.795 -35.113 1.00 53.03 194 PRO A CA 1
ATOM 1518 C C . PRO A 1 194 ? -30.707 -11.363 -34.546 1.00 53.03 194 PRO A C 1
ATOM 1520 O O . PRO A 1 194 ? -30.716 -11.906 -33.440 1.00 53.03 194 PRO A O 1
ATOM 1523 N N . GLU A 1 195 ? -31.787 -11.284 -35.329 1.00 52.03 195 GLU A N 1
ATOM 1524 C CA . GLU A 1 195 ? -33.141 -11.728 -34.939 1.00 52.03 195 GLU A CA 1
ATOM 1525 C C . GLU A 1 195 ? -33.197 -13.213 -34.528 1.00 52.03 195 GLU A C 1
ATOM 1527 O O . GLU A 1 195 ? -34.030 -13.607 -33.714 1.00 52.03 195 GLU A O 1
ATOM 1532 N N . ASP A 1 196 ? -32.245 -14.021 -34.998 1.00 61.06 196 ASP A N 1
ATOM 1533 C CA . ASP A 1 196 ? -32.235 -15.471 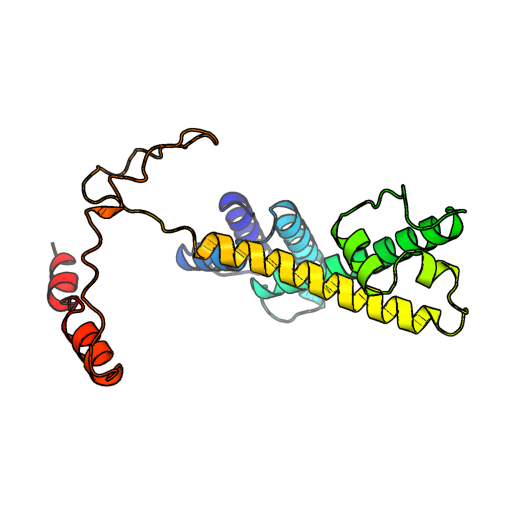-34.786 1.00 61.06 196 ASP A CA 1
ATOM 1534 C C . ASP A 1 196 ? -31.401 -15.912 -33.564 1.00 61.06 196 ASP A C 1
ATOM 1536 O O . ASP A 1 196 ? -31.195 -17.106 -33.339 1.00 61.06 196 ASP A O 1
ATOM 1540 N N . GLY A 1 197 ? -30.837 -14.970 -32.794 1.00 58.66 197 GLY A N 1
ATOM 1541 C CA . GLY A 1 197 ? -30.029 -15.265 -31.600 1.00 58.66 197 GLY A CA 1
ATOM 1542 C C . GLY A 1 197 ? -28.699 -15.985 -31.876 1.00 58.66 197 GLY A C 1
ATOM 1543 O O . GLY A 1 197 ? -28.023 -16.437 -30.948 1.00 58.66 197 GLY A O 1
ATOM 1544 N N . ASN A 1 198 ? -28.285 -16.096 -33.142 1.00 61.50 198 ASN A N 1
ATOM 1545 C CA . ASN A 1 198 ? -27.042 -16.760 -33.525 1.00 61.50 198 ASN A CA 1
ATOM 1546 C C . ASN A 1 198 ? -25.831 -15.817 -33.408 1.00 61.50 198 ASN A C 1
ATOM 1548 O O . ASN A 1 198 ? -25.255 -15.343 -34.393 1.00 61.50 198 ASN A O 1
ATOM 1552 N N . TRP A 1 199 ? -25.415 -15.577 -32.165 1.00 62.16 199 TRP A N 1
ATOM 1553 C CA . TRP A 1 199 ? -24.286 -14.711 -31.809 1.00 62.16 199 TRP A CA 1
ATOM 1554 C C . TRP A 1 199 ? -22.942 -15.160 -32.399 1.00 62.16 199 TRP A C 1
ATOM 1556 O O . TRP A 1 199 ? -22.030 -14.347 -32.562 1.00 62.16 199 TRP A O 1
ATOM 1566 N N . HIS A 1 200 ? -22.806 -16.437 -32.768 1.00 58.28 200 HIS A N 1
ATOM 1567 C CA . HIS A 1 200 ? -21.572 -16.966 -33.346 1.00 58.28 200 HIS A CA 1
ATOM 1568 C C . HIS A 1 200 ? -21.357 -16.523 -34.799 1.00 58.28 200 HIS A C 1
ATOM 1570 O O . HIS A 1 200 ? -20.238 -16.158 -35.164 1.00 58.28 200 HIS A O 1
ATOM 1576 N N . ALA A 1 201 ? -22.419 -16.476 -35.609 1.00 59.28 201 ALA A N 1
ATOM 1577 C CA . ALA A 1 201 ? -22.349 -15.925 -36.963 1.00 59.28 201 ALA A CA 1
ATOM 1578 C C . ALA A 1 201 ? -22.107 -14.403 -36.940 1.00 59.28 201 ALA A C 1
ATOM 1580 O O . ALA A 1 201 ? -21.295 -13.895 -37.714 1.00 59.28 201 ALA A O 1
ATOM 1581 N N . TYR A 1 202 ? -22.728 -13.697 -35.988 1.00 61.28 202 TYR A N 1
ATOM 1582 C CA . TYR A 1 202 ? -22.544 -12.256 -35.787 1.00 61.28 202 TYR A CA 1
ATOM 1583 C C . TYR A 1 202 ? -21.101 -11.894 -35.397 1.00 61.28 202 TYR A C 1
ATOM 1585 O O . TYR A 1 202 ? -20.483 -11.025 -36.012 1.00 61.28 202 TYR A O 1
ATOM 1593 N N . ALA A 1 203 ? -20.511 -12.619 -34.441 1.00 59.81 203 ALA A N 1
ATOM 1594 C CA . ALA A 1 203 ? -19.117 -12.419 -34.041 1.00 59.81 203 ALA A CA 1
ATOM 1595 C C . ALA A 1 203 ? -18.116 -12.747 -35.168 1.00 59.81 203 ALA A C 1
ATOM 1597 O O . ALA A 1 203 ? -17.054 -12.126 -35.260 1.00 59.81 203 ALA A O 1
ATOM 1598 N N . LYS A 1 204 ? -18.450 -13.702 -36.048 1.00 64.44 204 LYS A N 1
ATOM 1599 C CA . LYS A 1 204 ? -17.635 -14.031 -37.226 1.00 64.44 204 LYS A CA 1
ATOM 1600 C C . LYS A 1 204 ? -17.686 -12.919 -38.282 1.00 64.44 204 LYS A C 1
ATOM 1602 O O . LYS A 1 204 ? -16.632 -12.500 -38.749 1.00 64.44 204 LYS A O 1
ATOM 1607 N N . ALA A 1 205 ? -18.870 -12.376 -38.575 1.00 56.97 205 ALA A N 1
ATOM 1608 C CA . ALA A 1 205 ? -19.033 -11.243 -39.491 1.00 56.97 205 ALA A CA 1
ATOM 1609 C C . ALA A 1 205 ? -18.348 -9.959 -38.975 1.00 56.97 205 ALA A C 1
ATOM 1611 O O . ALA A 1 205 ? -17.723 -9.237 -39.748 1.00 56.97 205 ALA A O 1
ATOM 1612 N N . GLN A 1 206 ? -18.384 -9.717 -37.658 1.00 60.03 206 GLN A N 1
ATOM 1613 C CA . GLN A 1 206 ? -17.648 -8.632 -36.990 1.00 60.03 206 GLN A CA 1
ATOM 1614 C C . GLN A 1 206 ? -16.124 -8.754 -37.172 1.00 60.03 206 GLN A C 1
ATOM 1616 O O . GLN A 1 206 ? -15.446 -7.758 -37.409 1.00 60.03 206 GLN A O 1
ATOM 1621 N N . ARG A 1 207 ? -15.573 -9.976 -37.112 1.00 55.56 207 ARG A N 1
ATOM 1622 C CA . ARG A 1 207 ? -14.139 -10.219 -37.355 1.00 55.56 207 ARG A CA 1
ATOM 1623 C C . ARG A 1 207 ? -13.738 -10.046 -38.818 1.00 55.56 207 ARG A C 1
ATOM 1625 O O . ARG A 1 207 ? -12.626 -9.601 -39.072 1.00 55.56 207 ARG A O 1
ATOM 1632 N N . GLU A 1 208 ? -14.618 -10.379 -39.758 1.00 53.53 208 GLU A N 1
ATOM 1633 C CA . GLU A 1 208 ? -14.360 -10.234 -41.199 1.00 53.53 208 GLU A CA 1
ATOM 1634 C C . GLU A 1 208 ? -14.506 -8.778 -41.691 1.00 53.53 208 GLU A C 1
ATOM 1636 O O . GLU A 1 208 ? -13.910 -8.418 -42.703 1.00 53.53 208 GLU A O 1
ATOM 1641 N N . GLN A 1 209 ? -15.233 -7.920 -40.960 1.00 46.91 209 GLN A N 1
ATOM 1642 C CA . GLN A 1 209 ? -15.348 -6.476 -41.235 1.00 46.91 209 GLN A CA 1
ATOM 1643 C C . GLN A 1 209 ? -14.315 -5.606 -40.499 1.00 46.91 209 GLN A C 1
ATOM 1645 O O . GLN A 1 209 ? -14.246 -4.400 -40.748 1.00 46.91 209 GLN A O 1
ATOM 1650 N N . ALA A 1 210 ? -13.499 -6.180 -39.610 1.00 44.03 210 ALA A N 1
ATOM 1651 C CA . ALA A 1 210 ? -12.398 -5.446 -39.001 1.00 44.03 210 ALA A CA 1
ATOM 1652 C C . ALA A 1 210 ? -11.373 -5.076 -40.094 1.00 44.03 210 ALA A C 1
ATOM 1654 O O . ALA A 1 210 ? -10.964 -5.953 -40.860 1.00 44.03 210 ALA A O 1
ATOM 1655 N N . PRO A 1 211 ? -10.944 -3.805 -40.209 1.00 39.88 211 PRO A N 1
ATOM 1656 C CA . PRO A 1 211 ? -9.987 -3.412 -41.231 1.00 39.88 211 PRO A CA 1
ATOM 1657 C C . PRO A 1 211 ? -8.685 -4.187 -41.017 1.00 39.88 211 PRO A C 1
ATOM 1659 O O . PRO A 1 211 ? -7.997 -4.009 -40.011 1.00 39.88 211 PRO A O 1
ATOM 1662 N N . VAL A 1 212 ? -8.349 -5.067 -41.963 1.00 40.00 212 VAL A N 1
ATOM 1663 C CA . VAL A 1 212 ? -7.049 -5.738 -41.995 1.00 40.00 212 VAL A CA 1
ATOM 1664 C C . VAL A 1 212 ? -6.000 -4.644 -42.156 1.00 40.00 212 VAL A C 1
ATOM 1666 O O . VAL A 1 212 ? -5.912 -3.999 -43.201 1.00 40.00 212 VAL A O 1
ATOM 1669 N N . VAL A 1 213 ? -5.222 -4.402 -41.101 1.00 45.06 213 VAL A N 1
ATOM 1670 C CA . VAL A 1 213 ? -4.037 -3.552 -41.184 1.00 45.06 213 VAL A CA 1
ATOM 1671 C C . VAL A 1 213 ? -3.070 -4.252 -42.130 1.00 45.06 213 VAL A C 1
ATOM 1673 O O . VAL A 1 213 ? -2.456 -5.261 -41.786 1.00 45.06 213 VAL A O 1
ATOM 1676 N N . ASP A 1 214 ? -2.984 -3.736 -43.353 1.00 42.53 214 ASP A N 1
ATOM 1677 C CA . ASP A 1 214 ? -2.064 -4.206 -44.379 1.00 42.53 214 ASP A CA 1
ATOM 1678 C C . ASP A 1 214 ? -0.627 -3.869 -43.949 1.00 42.53 214 ASP A C 1
ATOM 1680 O O . ASP A 1 214 ? -0.088 -2.791 -44.221 1.00 42.53 214 ASP A O 1
ATOM 1684 N N . PHE A 1 215 ? -0.019 -4.789 -43.199 1.00 37.97 215 PHE A N 1
ATOM 1685 C CA . PHE A 1 215 ? 1.331 -4.652 -42.655 1.00 37.97 215 PHE A CA 1
ATOM 1686 C C . PHE A 1 215 ? 2.387 -4.440 -43.751 1.00 37.97 215 PHE A C 1
ATOM 1688 O O . PHE A 1 215 ? 3.421 -3.822 -43.487 1.00 37.97 215 PHE A O 1
ATOM 1695 N N . ALA A 1 216 ? 2.120 -4.862 -44.994 1.00 41.78 216 ALA A N 1
ATOM 1696 C CA . ALA A 1 216 ? 3.007 -4.602 -46.124 1.00 41.78 216 ALA A CA 1
ATOM 1697 C C . ALA A 1 216 ? 3.045 -3.105 -46.488 1.00 41.78 216 ALA A C 1
ATOM 1699 O O . ALA A 1 216 ? 4.119 -2.562 -46.757 1.00 41.78 216 ALA A O 1
ATOM 1700 N N . LYS A 1 217 ? 1.911 -2.394 -46.394 1.00 41.78 217 LYS A N 1
ATOM 1701 C CA . LYS A 1 217 ? 1.859 -0.927 -46.554 1.00 41.78 217 LYS A CA 1
ATOM 1702 C C . LYS A 1 217 ? 2.527 -0.176 -45.406 1.00 41.78 217 LYS A C 1
ATOM 1704 O O . LYS A 1 217 ? 3.087 0.896 -45.633 1.00 41.78 217 LYS A O 1
ATOM 1709 N N . LEU A 1 218 ? 2.492 -0.726 -44.191 1.00 39.34 218 LEU A N 1
ATOM 1710 C CA . LEU A 1 218 ? 3.131 -0.104 -43.030 1.00 39.34 218 LEU A CA 1
ATOM 1711 C C . LEU A 1 218 ? 4.666 -0.198 -43.105 1.00 39.34 218 LEU A C 1
ATOM 1713 O O . LEU A 1 218 ? 5.359 0.753 -42.752 1.00 39.34 218 LEU A O 1
ATOM 1717 N N . MET A 1 219 ? 5.196 -1.302 -43.641 1.00 38.62 219 MET A N 1
ATOM 1718 C CA . MET A 1 219 ? 6.641 -1.494 -43.826 1.00 38.62 219 MET A CA 1
ATOM 1719 C C . MET A 1 219 ? 7.198 -0.720 -45.033 1.00 38.62 219 MET A C 1
ATOM 1721 O O . MET A 1 219 ? 8.330 -0.246 -44.978 1.00 38.62 219 MET A O 1
ATOM 1725 N N . ALA A 1 220 ? 6.400 -0.499 -46.086 1.00 43.03 220 ALA A N 1
ATOM 1726 C CA . ALA A 1 220 ? 6.816 0.289 -47.252 1.00 43.03 220 ALA A CA 1
ATOM 1727 C C . ALA A 1 220 ? 7.011 1.793 -46.952 1.00 43.03 220 ALA A C 1
ATOM 1729 O O . ALA A 1 220 ? 7.758 2.469 -47.654 1.00 43.03 220 ALA A O 1
ATOM 1730 N N . ARG A 1 221 ? 6.392 2.325 -45.888 1.00 42.94 221 ARG A N 1
ATOM 1731 C CA . ARG A 1 221 ? 6.559 3.727 -45.452 1.00 42.94 221 ARG A CA 1
ATOM 1732 C C . ARG A 1 221 ? 7.820 3.992 -44.625 1.00 42.94 221 ARG A C 1
ATOM 1734 O O . ARG A 1 221 ? 8.076 5.142 -44.296 1.00 42.94 221 ARG A O 1
ATOM 1741 N N . ARG A 1 222 ? 8.604 2.961 -44.294 1.00 40.25 222 ARG A N 1
ATOM 1742 C CA . ARG A 1 222 ? 9.829 3.083 -43.483 1.00 40.25 222 ARG A CA 1
ATOM 1743 C C . ARG A 1 222 ? 11.118 3.134 -44.319 1.00 40.25 222 ARG A C 1
ATOM 1745 O O . ARG A 1 222 ? 12.202 3.101 -43.748 1.00 40.25 222 ARG A O 1
ATOM 1752 N N . ALA A 1 223 ? 11.001 3.185 -45.648 1.00 42.47 223 ALA A N 1
ATOM 1753 C CA . ALA A 1 223 ? 12.129 3.167 -46.583 1.00 42.47 223 ALA A CA 1
ATOM 1754 C C . ALA A 1 223 ? 12.222 4.416 -47.491 1.00 42.47 223 ALA A C 1
ATOM 1756 O O . ALA A 1 223 ? 12.873 4.354 -48.531 1.00 42.47 223 ALA A O 1
ATOM 1757 N N . LEU A 1 224 ? 11.594 5.534 -47.107 1.00 40.16 224 LEU A N 1
ATOM 1758 C CA . LEU A 1 224 ? 11.807 6.855 -47.716 1.00 40.16 224 LEU A CA 1
ATOM 1759 C C . LEU A 1 224 ? 12.335 7.834 -46.671 1.00 40.16 224 LEU A C 1
ATOM 1761 O O . LEU A 1 224 ? 11.772 7.829 -45.553 1.00 40.16 224 LEU A O 1
#

Sequence (224 aa):
MASIETITKMLERFSIAFNMPEITEAALETWALALDDISDEMVQAATVHFIKTWGSQFNRKPRPGDIREFQSQASESSWADAWQEVQALSQACVQPDSTVEFSSPEIRQACQSVGGLRAVFECETDMLPAIRAQFRDALKTIRAQNQARNIVQRVTTPRVELPGMDGKTIIQLKPGQADISDELHRTIKVLPEPEDGNWHAYAKAQREQAPVVDFAKLMARRAL

Foldseek 3Di:
DADLVLLVVLVVL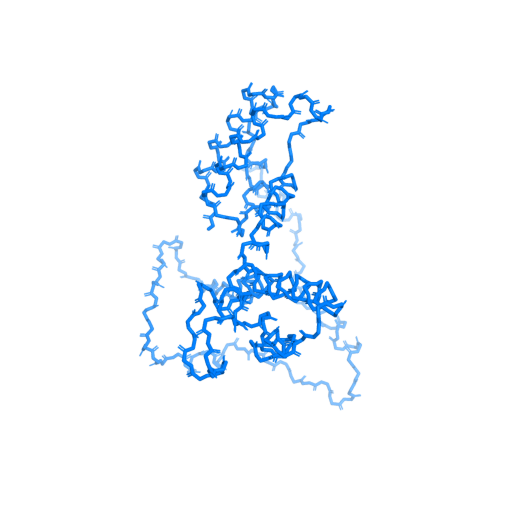LCVLVVDPDDDPVNSVVLCVLCVLPDSVLSVVLSVVCSPPVVPPDPDRDDSVSSVVSVVVVVVVVLVVLVVQLLVLLVPDPPFPDDDDGPDPLSQQLQVQLPGSVCVNPDDPVCNVVSSVSSSVSSVVSVVVVSVVVVVVVVPPPPPPPPDDPDDDDDDDDPDDDDPPPVVVPPDPPDDDDPVPPVVVVVVVVVVPDPDPPVVVVVVVVPD

pLDDT: mean 70.71, std 21.21, range [31.69, 95.5]